Protein AF-B4K054-F1 (afdb_monomer)

Nearest PDB structures (foldseek):
  5bto-assembly1_B  TM=6.302E-01  e=4.674E-08  Scheffersomyces stipitis CBS 6054
  6aix-assembly1_A  TM=5.450E-01  e=2.064E-09  Mus musculus
  5ulj-assembly2_B  TM=6.122E-01  e=3.532E-07  Scheffersomyces stipitis CBS 6054
  5ulj-assembly1_A  TM=6.221E-01  e=4.450E-07  Scheffersomyces stipitis CBS 6054

pLDDT: mean 70.55, std 18.66, range [27.95, 95.38]

InterPro domains:
  IPR056582 EDRF1, N-terminal [PF23788] (22-186)
  IPR056582 EDRF1, N-terminal [PF23788] (223-366)

Foldseek 3Di:
DDPPVPDADADPQFDDDDQPDWDKDKDFDDAPQPAAFAFDDDDFQDFLVDFDPCFPPPDNNCSLLCVQQPFDQFDDCPPPQADALVLLLVLLCLVVALFAKFKWKWWDDPQDIRIGGDQPVLVQPDDDDPQCVLVVVCCVPPVVVPDDPVFPPSPNDPPDPVVVVQSSSVSRVVVVRGDPPPPPDPPPVPPPPPPVPDDPPPDDDDPRPDLPPPTSDSPHDNQASTWIFMDGPNDTHTHGHSFRWHQHPVARTEHEDEAEPVDDQAQSNLSVLLSNCSNVVGQKYKYQYDHNSGTHGIHMYGSSSSCRGPNRHDDPVSSVVSVCVVVVVSSVVVPDPDTWIWIWIDGGSRSDTDIDGCVVSNDPDD

Organism: Drosophila grimshawi (NCBI:txid7222)

Sequence (366 aa):
MEDSNEEIEPCRSIGPHESDAVKSQAIIKLSPVQVPAHFKRLECNTNLNLPPLNWLTTSHSSHGLHQALYQSAGFASFRLGQMFPDCVGELLKLPYSAKSAISMVVHKVGNTLLLDEFDIQKYLLRKSDDDWKWLRTFILEHILAYEDEQQHNFCLKERSREALQTKNLLSKFLYHSLKQTGDADSDAPQLLTSRRTGLPITGPVLPEPKIEENVPDPKSSHAFNRNVVWTFEDIRMLIGTDMPIFGGPNRPCISLRLPDAAQPINVLTGIDYWLDNLMCNVPEVVMCYHLDGIVQKYEIIQTEDLPYLENSQFSPQVVRNVAHNIFGLSQGECNQSGTHFTGCFKGRNDDVLKLYDLTTLLPESE

Radius of gyration: 22.11 Å; Cα contacts (8 Å, |Δi|>4): 555; chains: 1; bounding box: 60×42×62 Å

Secondary structure (DSSP, 8-state):
---TT--PPBPS-B---------EEEEEEE-S--SPEEB-PPPTT-BTTSPPTTTT--SGGGTTHHHHHH------TTSSSPBPHHHHHHHHTGGG-SS--EEEEEEEETTEEEEEE--HHHHHTSPPPGGGHHHHHHIIIIIITTS-TT------S---HHHHHHHHHHHHHHHHTB----S-------------------S--PPPPP--TTSS-TT-----SEEEEEEETTEEEEEEE----EEETTEEEEEEE--BTTS---HHHHHHHHHHHHHHT--EEEEEEEETTEEEEEEEEEGGGGGGBTT----HHHHHHHHHHHHHHHHHHT-SSS--EEEEEE-TT-S--EEEE-GGGS----

Mean predicted aligned error: 12.87 Å

Structure (mmCIF, N/CA/C/O backbone):
data_AF-B4K054-F1
#
_entry.id   AF-B4K054-F1
#
loop_
_atom_site.group_PDB
_atom_site.id
_atom_site.type_symbol
_atom_site.label_atom_id
_atom_site.label_alt_id
_atom_site.label_comp_id
_atom_site.label_asym_id
_atom_site.label_entity_id
_atom_site.label_seq_id
_atom_site.pdbx_PDB_ins_code
_atom_site.Cartn_x
_atom_site.Cartn_y
_atom_site.Cartn_z
_atom_site.occupancy
_atom_site.B_iso_or_equiv
_atom_site.auth_seq_id
_atom_site.auth_comp_id
_atom_site.auth_asym_id
_atom_site.auth_atom_id
_atom_site.pdbx_PDB_model_num
ATOM 1 N N . MET A 1 1 ? 11.818 -6.396 -34.921 1.00 34.72 1 MET A N 1
ATOM 2 C CA . MET A 1 1 ? 12.494 -5.422 -34.045 1.00 34.72 1 MET A CA 1
ATOM 3 C C . MET A 1 1 ? 12.418 -6.018 -32.665 1.00 34.72 1 MET A C 1
ATOM 5 O O . MET A 1 1 ? 11.321 -6.166 -32.149 1.00 34.72 1 MET A O 1
ATOM 9 N N . GLU A 1 2 ? 13.549 -6.548 -32.225 1.00 31.53 2 GLU A N 1
ATOM 10 C CA . GLU A 1 2 ? 13.697 -7.401 -31.048 1.00 31.53 2 GLU A CA 1
ATOM 11 C C . GLU A 1 2 ? 13.278 -6.653 -29.773 1.00 31.53 2 GLU A C 1
ATOM 13 O O . GLU A 1 2 ? 13.577 -5.469 -29.617 1.00 31.53 2 GLU A O 1
ATOM 18 N N . ASP A 1 3 ? 12.520 -7.337 -28.910 1.00 39.56 3 ASP A N 1
ATOM 19 C CA . ASP A 1 3 ? 12.035 -6.851 -27.616 1.00 39.56 3 ASP A CA 1
ATOM 20 C C . ASP A 1 3 ? 13.239 -6.531 -26.711 1.00 39.56 3 ASP A C 1
ATOM 22 O O . ASP A 1 3 ? 13.720 -7.365 -25.953 1.00 39.56 3 ASP A O 1
ATOM 26 N N . SER A 1 4 ? 13.704 -5.283 -26.717 1.00 44.56 4 SER A N 1
ATOM 27 C CA . SER A 1 4 ? 14.685 -4.750 -25.758 1.00 44.56 4 SER A CA 1
ATOM 28 C C . SER A 1 4 ? 14.108 -4.583 -24.335 1.00 44.56 4 SER A C 1
ATOM 30 O O . SER A 1 4 ? 14.515 -3.700 -23.582 1.00 44.56 4 SER A O 1
ATOM 32 N N . ASN A 1 5 ? 13.112 -5.401 -23.981 1.00 47.28 5 ASN A N 1
ATOM 33 C CA . ASN A 1 5 ? 12.537 -5.536 -22.642 1.00 47.28 5 ASN A CA 1
ATOM 34 C C . ASN A 1 5 ? 13.331 -6.529 -21.769 1.00 47.28 5 ASN A C 1
ATOM 36 O O . ASN A 1 5 ? 12.954 -6.767 -20.620 1.00 47.28 5 ASN A O 1
ATOM 40 N N . GLU A 1 6 ? 14.398 -7.127 -22.300 1.00 54.53 6 GLU A N 1
ATOM 41 C CA . GLU A 1 6 ? 15.150 -8.190 -21.641 1.00 54.53 6 GLU A CA 1
ATOM 42 C C . GLU A 1 6 ? 16.229 -7.633 -20.695 1.00 54.53 6 GLU A C 1
ATOM 44 O O . GLU A 1 6 ? 17.033 -6.780 -21.057 1.00 54.53 6 GLU A O 1
ATOM 49 N N . GLU A 1 7 ? 16.168 -8.122 -19.453 1.00 67.75 7 GLU A N 1
ATOM 50 C CA . GLU A 1 7 ? 17.037 -7.850 -18.298 1.00 67.75 7 GLU A CA 1
ATOM 51 C C . GLU A 1 7 ? 16.947 -6.440 -17.684 1.00 67.75 7 GLU A C 1
ATOM 53 O O . GLU A 1 7 ? 17.802 -5.567 -17.827 1.00 67.75 7 GLU A O 1
ATOM 58 N N . ILE A 1 8 ? 15.894 -6.232 -16.882 1.00 81.31 8 ILE A N 1
ATOM 59 C CA . ILE A 1 8 ? 16.001 -5.311 -15.741 1.00 81.31 8 ILE A CA 1
ATOM 60 C C . ILE A 1 8 ? 17.028 -5.910 -14.782 1.00 81.31 8 ILE A C 1
ATOM 62 O O . ILE A 1 8 ? 16.892 -7.074 -14.401 1.00 81.31 8 ILE A O 1
ATOM 66 N N . GLU A 1 9 ? 18.036 -5.127 -14.406 1.00 85.12 9 GLU A N 1
ATOM 67 C CA . GLU A 1 9 ? 19.087 -5.609 -13.517 1.00 85.12 9 GLU A CA 1
ATOM 68 C C . GLU A 1 9 ? 18.516 -5.977 -12.137 1.00 85.12 9 GLU A C 1
ATOM 70 O O . GLU A 1 9 ? 17.712 -5.214 -11.584 1.00 85.12 9 GLU A O 1
ATOM 75 N N . PRO A 1 10 ? 18.921 -7.122 -11.557 1.00 86.44 10 PRO A N 1
ATOM 76 C CA . PRO A 1 10 ? 18.577 -7.446 -10.182 1.00 86.44 10 PRO A CA 1
ATOM 77 C C . PRO A 1 10 ? 19.229 -6.437 -9.236 1.00 86.44 10 PRO A C 1
ATOM 79 O O . PRO A 1 10 ? 20.364 -5.997 -9.452 1.00 86.44 10 PRO A O 1
ATOM 82 N N . CYS A 1 11 ? 18.512 -6.075 -8.177 1.00 86.75 11 CYS A N 1
ATOM 83 C CA . CYS A 1 11 ? 19.049 -5.207 -7.141 1.00 86.75 11 CYS A CA 1
ATOM 84 C C . CYS A 1 11 ? 20.263 -5.866 -6.474 1.00 86.75 11 CYS A C 1
ATOM 86 O O . CYS A 1 11 ? 20.223 -7.031 -6.081 1.00 86.75 11 CYS A O 1
ATOM 88 N N . ARG A 1 12 ? 21.362 -5.115 -6.363 1.00 82.94 12 ARG A N 1
ATOM 89 C CA . ARG A 1 12 ? 22.630 -5.611 -5.799 1.00 82.94 12 ARG A CA 1
ATOM 90 C C . ARG A 1 12 ? 22.824 -5.228 -4.331 1.00 82.94 12 ARG A C 1
ATOM 92 O O . ARG A 1 12 ? 23.741 -5.734 -3.696 1.00 82.94 12 ARG A O 1
ATOM 99 N N . SER A 1 13 ? 21.983 -4.342 -3.797 1.00 81.81 13 SER A N 1
ATOM 100 C CA . SER A 1 13 ? 22.045 -3.825 -2.423 1.00 81.81 13 SER A CA 1
ATOM 101 C C . SER A 1 13 ? 21.171 -4.642 -1.463 1.00 81.81 13 SER A C 1
ATOM 103 O O . SER A 1 13 ? 20.361 -4.090 -0.714 1.00 81.81 13 SER A O 1
ATOM 105 N N . ILE A 1 14 ? 21.308 -5.967 -1.528 1.00 80.88 14 ILE A N 1
ATOM 106 C CA . ILE A 1 14 ? 20.637 -6.920 -0.639 1.00 80.88 14 ILE A CA 1
ATOM 107 C C . ILE A 1 14 ? 21.711 -7.510 0.276 1.00 80.88 14 ILE A C 1
ATOM 109 O O . ILE A 1 14 ? 22.708 -8.060 -0.199 1.00 80.88 14 ILE A O 1
ATOM 113 N N . GLY A 1 15 ? 21.540 -7.361 1.590 1.00 69.75 15 GLY A N 1
ATOM 114 C CA . GLY A 1 15 ? 22.469 -7.944 2.559 1.00 69.75 15 GLY A CA 1
ATOM 115 C C . GLY A 1 15 ? 22.419 -9.481 2.551 1.00 69.75 15 GLY A C 1
ATOM 116 O O . GLY A 1 15 ? 21.393 -10.056 2.175 1.00 69.75 15 GLY A O 1
ATOM 117 N N . PRO A 1 16 ? 23.491 -10.177 2.981 1.00 68.94 16 PRO A N 1
ATOM 118 C CA . PRO A 1 16 ? 23.431 -11.619 3.190 1.00 68.94 16 PRO A CA 1
ATOM 119 C C . PRO A 1 16 ? 22.361 -11.927 4.238 1.00 68.94 16 PRO A C 1
ATOM 121 O O . PRO A 1 16 ? 22.397 -11.382 5.342 1.00 68.94 16 PRO A O 1
ATOM 124 N N . HIS A 1 17 ? 21.416 -12.794 3.891 1.00 67.81 17 HIS A N 1
ATOM 125 C CA . HIS A 1 17 ? 20.314 -13.143 4.770 1.00 67.81 17 HIS A CA 1
ATOM 126 C C . HIS A 1 17 ? 19.924 -14.612 4.614 1.00 67.81 17 HIS A C 1
ATOM 128 O O . HIS A 1 17 ? 20.019 -15.188 3.531 1.00 67.81 17 HIS A O 1
ATOM 134 N N . GLU A 1 18 ? 19.488 -15.220 5.715 1.00 65.75 18 GLU A N 1
ATOM 135 C CA . GLU A 1 18 ? 18.698 -16.445 5.656 1.00 65.75 18 GLU A CA 1
ATOM 136 C C . GLU A 1 18 ? 17.241 -16.028 5.451 1.00 65.75 18 GLU A C 1
ATOM 138 O O . GLU A 1 18 ? 16.728 -15.177 6.182 1.00 65.75 18 GLU A O 1
ATOM 143 N N . SER A 1 19 ? 16.600 -16.577 4.416 1.00 61.91 19 SER A N 1
ATOM 144 C CA . SER A 1 19 ? 15.186 -16.323 4.147 1.00 61.91 19 SER A CA 1
ATOM 145 C C . SER A 1 19 ? 14.361 -16.931 5.278 1.00 61.91 19 SER A C 1
ATOM 147 O O . SER A 1 19 ? 14.180 -18.149 5.370 1.00 61.91 19 SER A O 1
ATOM 149 N N . ASP A 1 20 ? 13.877 -16.067 6.166 1.00 65.62 20 ASP A N 1
ATOM 150 C CA . ASP A 1 20 ? 12.870 -16.424 7.152 1.00 65.62 20 ASP A CA 1
ATOM 151 C C . ASP A 1 20 ? 11.547 -16.583 6.401 1.00 65.62 20 ASP A C 1
ATOM 153 O O . ASP A 1 20 ? 10.811 -15.618 6.189 1.00 65.62 20 ASP A O 1
ATOM 157 N N . ALA A 1 21 ? 11.260 -17.806 5.953 1.00 65.69 21 ALA A N 1
ATOM 158 C CA . ALA A 1 21 ? 10.085 -18.096 5.144 1.00 65.69 21 ALA A CA 1
ATOM 159 C C . ALA A 1 21 ? 8.791 -17.780 5.915 1.00 65.69 21 ALA A C 1
ATOM 161 O O . ALA A 1 21 ? 8.330 -18.569 6.744 1.00 65.69 21 ALA A O 1
ATOM 162 N N . VAL A 1 22 ? 8.188 -16.628 5.620 1.00 78.81 22 VAL A N 1
ATOM 163 C CA . VAL A 1 22 ? 6.846 -16.273 6.087 1.00 78.81 22 VAL A CA 1
ATOM 164 C C . VAL A 1 22 ? 5.820 -16.916 5.168 1.00 78.81 22 VAL A C 1
ATOM 166 O O . VAL A 1 22 ? 5.853 -16.737 3.947 1.00 78.81 22 VAL A O 1
ATOM 169 N N . LYS A 1 23 ? 4.879 -17.666 5.742 1.00 85.94 23 LYS A N 1
ATOM 170 C CA . LYS A 1 23 ? 3.816 -18.299 4.959 1.00 85.94 23 LYS A CA 1
ATOM 171 C C . LYS A 1 23 ? 2.767 -17.255 4.610 1.00 85.94 23 LYS A C 1
ATOM 173 O O . LYS A 1 23 ? 2.014 -16.804 5.465 1.00 85.94 23 LYS A O 1
ATOM 178 N N . SER A 1 24 ? 2.693 -16.902 3.335 1.00 87.81 24 SER A N 1
ATOM 179 C CA . SER A 1 24 ? 1.688 -15.987 2.806 1.00 87.81 24 SER A CA 1
ATOM 180 C C . SER A 1 24 ? 1.021 -16.611 1.588 1.00 87.81 24 SER A C 1
ATOM 182 O O . SER A 1 24 ? 1.696 -17.116 0.692 1.00 87.81 24 SER A O 1
ATOM 184 N N . GLN A 1 25 ? -0.308 -16.587 1.548 1.00 90.62 25 GLN A N 1
ATOM 185 C CA . GLN A 1 25 ? -1.090 -17.035 0.402 1.00 90.62 25 GLN A CA 1
ATOM 186 C C . GLN A 1 25 ? -2.223 -16.050 0.138 1.00 90.62 25 GLN A C 1
ATOM 188 O O . GLN A 1 25 ? -3.073 -15.835 0.997 1.00 90.62 25 GLN A O 1
ATOM 193 N N . ALA A 1 26 ? -2.293 -15.504 -1.073 1.00 87.38 26 ALA A N 1
ATOM 194 C CA . ALA A 1 26 ? -3.375 -14.616 -1.484 1.00 87.38 26 ALA A CA 1
ATOM 195 C C . ALA A 1 26 ? -4.183 -15.234 -2.634 1.00 87.38 26 ALA A C 1
ATOM 197 O O . ALA A 1 26 ? -3.637 -15.619 -3.667 1.00 87.38 26 ALA A O 1
ATOM 198 N N . ILE A 1 27 ? -5.501 -15.355 -2.445 1.00 86.50 27 ILE A N 1
ATOM 199 C CA . ILE A 1 27 ? -6.428 -15.953 -3.416 1.00 86.50 27 ILE A CA 1
ATOM 200 C C . ILE A 1 27 ? -7.442 -14.902 -3.860 1.00 86.50 27 ILE A C 1
ATOM 202 O O . ILE A 1 27 ? -8.288 -14.471 -3.074 1.00 86.50 27 ILE A O 1
ATOM 206 N N . ILE A 1 28 ? -7.405 -14.532 -5.139 1.00 84.38 28 ILE A N 1
ATOM 207 C CA . ILE A 1 28 ? -8.359 -13.588 -5.731 1.00 84.38 28 ILE A CA 1
ATOM 208 C C . ILE A 1 28 ? -9.760 -14.219 -5.742 1.00 84.38 28 ILE A C 1
ATOM 210 O O . ILE A 1 28 ? -9.955 -15.323 -6.253 1.00 84.38 28 ILE A O 1
ATOM 214 N N . LYS A 1 29 ? -10.746 -13.518 -5.175 1.00 82.75 29 LYS A N 1
ATOM 215 C CA . LYS A 1 29 ? -12.165 -13.915 -5.185 1.00 82.75 29 LYS A CA 1
ATOM 216 C C . LYS A 1 29 ? -12.980 -13.146 -6.210 1.00 82.75 29 LYS A C 1
ATOM 218 O O . LYS A 1 29 ? -13.838 -13.730 -6.863 1.00 82.75 29 LYS A O 1
ATOM 223 N N . LEU A 1 30 ? -12.724 -11.847 -6.331 1.00 79.00 30 LEU A N 1
ATOM 224 C CA . LEU A 1 30 ? -13.402 -10.962 -7.274 1.00 79.00 30 LEU A CA 1
ATOM 225 C C . LEU A 1 30 ? -12.364 -10.030 -7.889 1.00 79.00 30 LEU A C 1
ATOM 227 O O . LEU A 1 30 ? -11.552 -9.461 -7.166 1.00 79.00 30 LEU A O 1
ATOM 231 N N . SER A 1 31 ? -12.402 -9.866 -9.207 1.00 78.38 31 SER A N 1
ATOM 232 C CA . SER A 1 31 ? -11.551 -8.921 -9.927 1.00 78.38 31 SER A CA 1
ATOM 233 C C . SER A 1 31 ? -12.308 -8.394 -11.144 1.00 78.38 31 SER A C 1
ATOM 235 O O . SER A 1 31 ? -12.505 -9.156 -12.093 1.00 78.38 31 SER A O 1
ATOM 237 N N . PRO A 1 32 ? -12.764 -7.128 -11.156 1.00 70.38 32 PRO A N 1
ATOM 238 C CA . PRO A 1 32 ? -13.202 -6.472 -12.389 1.00 70.38 32 PRO A CA 1
ATOM 239 C C . PRO A 1 32 ? -12.088 -6.384 -13.445 1.00 70.38 32 PRO A C 1
ATOM 241 O O . PRO A 1 32 ? -12.381 -6.328 -14.638 1.00 70.38 32 PRO A O 1
ATOM 244 N N . VAL A 1 33 ? -10.814 -6.399 -13.034 1.00 70.50 33 VAL A N 1
ATOM 245 C CA . VAL A 1 33 ? -9.663 -6.380 -13.948 1.00 70.50 33 VAL A CA 1
ATOM 246 C C . VAL A 1 33 ? -9.313 -7.816 -14.352 1.00 70.50 33 VAL A C 1
ATOM 248 O O . VAL A 1 33 ? -8.812 -8.587 -13.534 1.00 70.50 33 VAL A O 1
ATOM 251 N N . GLN A 1 34 ? -9.591 -8.194 -15.603 1.00 63.03 34 GLN A N 1
ATOM 252 C CA . GLN A 1 34 ? -9.419 -9.577 -16.076 1.00 63.03 34 GLN A CA 1
ATOM 253 C C . GLN A 1 34 ? -7.972 -9.931 -16.456 1.00 63.03 34 GLN A C 1
ATOM 255 O O . GLN A 1 34 ? -7.572 -11.079 -16.290 1.00 63.03 34 GLN A O 1
ATOM 260 N N . VAL A 1 35 ? -7.180 -8.963 -16.938 1.00 69.19 35 VAL A N 1
ATOM 261 C CA . VAL A 1 35 ? -5.796 -9.188 -17.393 1.00 69.19 35 VAL A CA 1
ATOM 262 C C . VAL A 1 35 ? -4.881 -8.076 -16.862 1.00 69.19 35 VAL A C 1
ATOM 264 O O . VAL A 1 35 ? -5.256 -6.898 -16.967 1.00 69.19 35 VAL A O 1
ATOM 267 N N . PRO A 1 36 ? -3.704 -8.413 -16.286 1.00 74.56 36 PRO A N 1
ATOM 268 C CA . PRO A 1 36 ? -2.692 -7.427 -15.918 1.00 74.56 36 PRO A CA 1
ATOM 269 C C . PRO A 1 36 ? -2.295 -6.550 -17.107 1.00 74.56 36 PRO A C 1
ATOM 271 O O . PRO A 1 36 ? -2.240 -7.012 -18.248 1.00 74.56 36 PRO A O 1
ATOM 274 N N . ALA A 1 37 ? -2.001 -5.280 -16.842 1.00 81.69 37 ALA A N 1
ATOM 275 C CA . ALA A 1 37 ? -1.515 -4.387 -17.884 1.00 81.69 37 ALA A CA 1
ATOM 276 C C . ALA A 1 37 ? -0.138 -4.841 -18.379 1.00 81.69 37 ALA A C 1
ATOM 278 O O . ALA A 1 37 ? 0.719 -5.193 -17.570 1.00 81.69 37 ALA A O 1
ATOM 279 N N . HIS A 1 38 ? 0.109 -4.778 -19.688 1.00 85.69 38 HIS A N 1
ATOM 280 C CA . HIS A 1 38 ? 1.437 -5.073 -20.213 1.00 85.69 38 HIS A CA 1
ATOM 281 C C . HIS A 1 38 ? 2.428 -3.985 -19.795 1.00 85.69 38 HIS A C 1
ATOM 283 O O . HIS A 1 38 ? 2.246 -2.808 -20.123 1.00 85.69 38 HIS A O 1
ATOM 289 N N . PHE A 1 39 ? 3.480 -4.387 -19.086 1.00 88.25 39 PHE A N 1
ATOM 290 C CA . PHE A 1 39 ? 4.540 -3.493 -18.649 1.00 88.25 39 PHE A CA 1
ATOM 291 C C . PHE A 1 39 ? 5.366 -2.994 -19.838 1.00 88.25 39 PHE A C 1
ATOM 293 O O . PHE A 1 39 ? 5.843 -3.775 -20.665 1.00 88.25 39 PHE A O 1
ATOM 300 N N . LYS A 1 40 ? 5.565 -1.677 -19.893 1.00 88.94 40 LYS A N 1
ATOM 301 C CA . LYS A 1 40 ? 6.520 -1.005 -20.768 1.00 88.94 40 LYS A CA 1
ATOM 302 C C . LYS A 1 40 ? 7.565 -0.301 -19.909 1.00 88.94 40 LYS A C 1
ATOM 304 O O . LYS A 1 40 ? 7.241 0.635 -19.182 1.00 88.94 40 LYS A O 1
ATOM 309 N N . ARG A 1 41 ? 8.827 -0.710 -20.041 1.00 89.69 41 ARG A N 1
ATOM 310 C CA . ARG A 1 41 ? 9.957 -0.016 -19.413 1.00 89.69 41 ARG A CA 1
ATOM 311 C C . ARG A 1 41 ? 10.146 1.366 -20.044 1.00 89.69 41 ARG A C 1
ATOM 313 O O . ARG A 1 41 ? 10.101 1.504 -21.267 1.00 89.69 41 ARG A O 1
ATOM 320 N N . LEU A 1 42 ? 10.373 2.380 -19.210 1.00 90.12 42 LEU A N 1
ATOM 321 C CA . LEU A 1 42 ? 10.728 3.725 -19.672 1.00 90.12 42 LEU A CA 1
ATOM 322 C C . LEU A 1 42 ? 12.235 3.845 -19.875 1.00 90.12 42 LEU A C 1
ATOM 324 O O . LEU A 1 42 ? 13.020 3.267 -19.122 1.00 90.12 42 LEU A O 1
ATOM 328 N N . GLU A 1 43 ? 12.633 4.627 -20.872 1.00 89.19 43 GLU A N 1
ATOM 329 C CA . GLU A 1 43 ? 14.039 4.936 -21.112 1.00 89.19 43 GLU A CA 1
ATOM 330 C C . GLU A 1 43 ? 14.590 5.839 -20.003 1.00 89.19 43 GLU A C 1
ATOM 332 O O . GLU A 1 43 ? 13.884 6.696 -19.453 1.00 89.19 43 GLU A O 1
ATOM 337 N N . CYS A 1 44 ? 15.873 5.671 -19.684 1.00 90.31 44 CYS A N 1
ATOM 338 C CA . CYS A 1 44 ? 16.580 6.604 -18.814 1.00 90.31 44 CYS A CA 1
ATOM 339 C C . CYS A 1 44 ? 16.503 8.021 -19.407 1.00 90.31 44 CYS A C 1
ATOM 341 O O . CYS A 1 44 ? 16.531 8.199 -20.622 1.00 90.31 44 CYS A O 1
ATOM 343 N N . ASN A 1 45 ? 16.422 9.032 -18.546 1.00 91.38 45 ASN A N 1
ATOM 344 C CA . ASN A 1 45 ? 16.180 10.440 -18.876 1.00 91.38 45 ASN A CA 1
ATOM 345 C C . ASN A 1 45 ? 14.755 10.789 -19.349 1.00 91.38 45 ASN A C 1
ATOM 347 O O . ASN A 1 45 ? 14.502 11.936 -19.721 1.00 91.38 45 ASN A O 1
ATOM 351 N N . THR A 1 46 ? 13.795 9.858 -19.283 1.00 92.50 46 THR A N 1
ATOM 352 C CA . THR A 1 46 ? 12.377 10.190 -19.508 1.00 92.50 46 THR A CA 1
ATOM 353 C C . THR A 1 46 ? 11.888 11.180 -18.447 1.00 92.50 46 THR A C 1
ATOM 355 O O . THR A 1 46 ? 12.053 10.946 -17.250 1.00 92.50 46 THR A O 1
ATOM 358 N N . ASN A 1 47 ? 11.252 12.274 -18.878 1.00 93.81 47 ASN A N 1
ATOM 359 C CA . ASN A 1 47 ? 10.711 13.300 -17.987 1.00 93.81 47 ASN A CA 1
ATOM 360 C C . ASN A 1 47 ? 9.249 13.003 -17.606 1.00 93.81 47 ASN A C 1
ATOM 362 O O . ASN A 1 47 ? 8.324 13.280 -18.372 1.00 93.81 47 ASN A O 1
ATOM 366 N N . LEU A 1 48 ? 9.041 12.494 -16.393 1.00 92.31 48 LEU A N 1
ATOM 367 C CA . LEU A 1 48 ? 7.732 12.147 -15.833 1.00 92.31 48 LEU A CA 1
ATOM 368 C C . LEU A 1 48 ? 6.912 13.367 -15.402 1.00 92.31 48 LEU A C 1
ATOM 370 O O . LEU A 1 48 ? 5.728 13.228 -15.104 1.00 92.31 48 LEU A O 1
ATOM 374 N N . ASN A 1 49 ? 7.491 14.571 -15.384 1.00 92.06 49 ASN A N 1
ATOM 375 C CA . ASN A 1 49 ? 6.720 15.787 -15.121 1.00 92.06 49 ASN A CA 1
ATOM 376 C C . ASN A 1 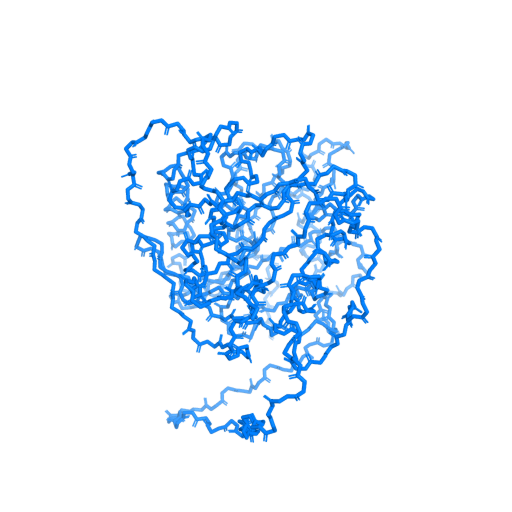49 ? 5.730 16.076 -16.258 1.00 92.06 49 ASN A C 1
ATOM 378 O O . ASN A 1 49 ? 4.672 16.670 -16.017 1.00 92.06 49 ASN A O 1
ATOM 382 N N . LEU A 1 50 ? 6.041 15.605 -17.469 1.00 90.25 50 LEU A N 1
ATOM 383 C CA . LEU A 1 50 ? 5.174 15.695 -18.634 1.00 90.25 50 LEU A CA 1
ATOM 384 C C . LEU A 1 50 ? 4.187 14.515 -18.643 1.00 90.25 50 LEU A C 1
ATOM 386 O O . LEU A 1 50 ? 4.611 13.354 -18.609 1.00 90.25 50 LEU A O 1
ATOM 390 N N . PRO A 1 51 ? 2.869 14.779 -18.667 1.00 87.38 51 PRO A N 1
ATOM 391 C CA . PRO A 1 51 ? 1.883 13.711 -18.698 1.00 87.38 51 PRO A CA 1
ATOM 392 C C . PRO A 1 51 ? 1.890 12.991 -20.055 1.00 87.38 51 PRO A C 1
ATOM 394 O O . PRO A 1 51 ? 2.065 13.642 -21.089 1.00 87.38 51 PRO A O 1
ATOM 397 N N . PRO A 1 52 ? 1.668 11.667 -20.084 1.00 85.25 52 PRO A N 1
ATOM 398 C CA . PRO A 1 52 ? 1.445 10.962 -21.338 1.00 85.25 52 PRO A CA 1
ATOM 399 C C . PRO A 1 52 ? 0.069 11.305 -21.935 1.00 85.25 52 PRO A C 1
ATOM 401 O O . PRO A 1 52 ? -0.832 11.767 -21.236 1.00 85.25 52 PRO A O 1
ATOM 404 N N . LEU A 1 53 ? -0.124 11.040 -23.231 1.00 82.19 53 LEU A N 1
ATOM 405 C CA . LEU A 1 53 ? -1.380 11.345 -23.942 1.00 82.19 53 LEU A CA 1
ATOM 406 C C . LEU A 1 53 ? -2.606 10.618 -23.364 1.00 82.19 53 LEU A C 1
ATOM 408 O O . LEU A 1 53 ? -3.718 11.126 -23.439 1.00 82.19 53 LEU A O 1
ATOM 412 N N . ASN A 1 54 ? -2.404 9.437 -22.778 1.00 78.75 54 ASN A N 1
ATOM 413 C CA . ASN A 1 54 ? -3.440 8.629 -22.135 1.00 78.75 54 ASN A CA 1
ATOM 414 C C . ASN A 1 54 ? -3.630 8.959 -20.642 1.00 78.75 54 ASN A C 1
ATOM 416 O O . ASN A 1 54 ? -4.364 8.244 -19.958 1.00 78.75 54 ASN A O 1
ATOM 420 N N . TRP A 1 55 ? -2.970 9.988 -20.104 1.00 82.44 55 TRP A N 1
ATOM 421 C CA . TRP A 1 55 ? -3.073 10.318 -18.684 1.00 82.44 55 TRP A CA 1
ATOM 422 C C . TRP A 1 55 ? -4.518 10.643 -18.291 1.00 82.44 55 TRP A C 1
ATOM 424 O O . TRP A 1 55 ? -5.186 11.424 -18.963 1.00 82.44 55 TRP A O 1
ATOM 434 N N . LEU A 1 56 ? -4.987 10.051 -17.188 1.00 75.62 56 LEU A N 1
ATOM 435 C CA . LEU A 1 56 ? -6.356 10.200 -16.665 1.00 75.62 56 LEU A CA 1
ATOM 436 C C . LEU A 1 56 ? -7.468 9.632 -17.564 1.00 75.62 56 LEU A C 1
ATOM 438 O O . LEU A 1 56 ? -8.645 9.905 -17.329 1.00 75.62 56 LEU A O 1
ATOM 442 N N . THR A 1 57 ? -7.132 8.831 -18.576 1.00 73.19 57 THR A N 1
ATOM 443 C CA . THR A 1 57 ? -8.152 8.154 -19.387 1.00 73.19 57 THR A CA 1
ATOM 444 C C . THR A 1 57 ? -8.853 7.054 -18.582 1.00 73.19 57 THR A C 1
ATOM 446 O O . THR A 1 57 ? -8.219 6.242 -17.913 1.00 73.19 57 THR A O 1
ATOM 449 N N . THR A 1 58 ? -10.186 7.018 -18.645 1.00 66.62 58 THR A N 1
ATOM 450 C CA . THR A 1 58 ? -11.044 6.043 -17.941 1.00 66.62 58 THR A CA 1
ATOM 451 C C . THR A 1 58 ? -11.454 4.858 -18.824 1.00 66.62 58 THR A C 1
ATOM 453 O O . THR A 1 58 ? -12.419 4.157 -18.526 1.00 66.62 58 THR A O 1
ATOM 456 N N . SER A 1 59 ? -10.744 4.625 -19.932 1.00 63.34 59 SER A N 1
ATOM 457 C CA . SER A 1 59 ? -11.031 3.538 -20.873 1.00 63.34 59 SER A CA 1
ATOM 458 C C . SER A 1 59 ? -10.857 2.156 -20.228 1.00 63.34 59 SER A C 1
ATOM 460 O O . SER A 1 59 ? -10.188 2.001 -19.206 1.00 63.34 59 SER A O 1
ATOM 462 N N . HIS A 1 60 ? -11.410 1.113 -20.857 1.00 51.50 60 HIS A N 1
ATOM 463 C CA . HIS A 1 60 ? -11.228 -0.284 -20.427 1.00 51.50 60 HIS A CA 1
ATOM 464 C C . HIS A 1 60 ? -9.750 -0.720 -20.382 1.00 51.50 60 HIS A C 1
ATOM 466 O O . HIS A 1 60 ? -9.389 -1.611 -19.620 1.00 51.50 60 HIS A O 1
ATOM 472 N N . SER A 1 61 ? -8.884 -0.036 -21.136 1.00 54.34 61 SER A N 1
ATOM 473 C CA . SER A 1 61 ? -7.424 -0.182 -21.110 1.00 54.34 61 SER A CA 1
ATOM 474 C C . SER A 1 61 ? -6.739 0.491 -19.915 1.00 54.34 61 SER A C 1
ATOM 476 O O . SER A 1 61 ? -5.519 0.443 -19.806 1.00 54.34 61 SER A O 1
ATOM 478 N N . SER A 1 62 ? -7.481 1.124 -19.002 1.00 58.59 62 SER A N 1
ATOM 479 C CA . SER A 1 62 ? -6.895 1.716 -17.793 1.00 58.59 62 SER A CA 1
ATOM 480 C C . SER A 1 62 ? -6.485 0.667 -16.754 1.00 58.59 62 SER A C 1
ATOM 482 O O . SER A 1 62 ? -5.825 1.032 -15.789 1.00 58.59 62 SER A O 1
ATOM 484 N N . HIS A 1 63 ? -6.850 -0.616 -16.923 1.00 72.62 63 HIS A N 1
ATOM 485 C CA . HIS A 1 63 ? -6.449 -1.749 -16.065 1.00 72.62 63 HIS A CA 1
ATOM 486 C C . HIS A 1 63 ? -6.564 -1.486 -14.544 1.00 72.62 63 HIS A C 1
ATOM 488 O O . HIS A 1 63 ? -5.774 -1.999 -13.753 1.00 72.62 63 HIS A O 1
ATOM 494 N N . GLY A 1 64 ? -7.539 -0.672 -14.122 1.00 72.88 64 GLY A N 1
ATOM 495 C CA . GLY A 1 64 ? -7.739 -0.304 -12.715 1.00 72.88 64 GLY A CA 1
ATOM 496 C C . GLY A 1 64 ? -6.856 0.843 -12.196 1.00 72.88 64 GLY A C 1
ATOM 497 O O . GLY A 1 64 ? -6.987 1.225 -11.034 1.00 72.88 64 GLY A O 1
ATOM 498 N N . LEU A 1 65 ? -6.001 1.459 -13.023 1.00 75.81 65 LEU A N 1
ATOM 499 C CA . LEU A 1 65 ? -5.135 2.577 -12.613 1.00 75.81 65 LEU A CA 1
ATOM 500 C C . LEU A 1 65 ? -5.924 3.782 -12.096 1.00 75.81 65 LEU A C 1
ATOM 502 O O . LEU A 1 65 ? -5.514 4.425 -11.133 1.00 75.81 65 LEU A O 1
ATOM 506 N N . HIS A 1 66 ? -7.060 4.102 -12.721 1.00 73.50 66 HIS A N 1
ATOM 507 C CA . HIS A 1 66 ? -7.891 5.217 -12.273 1.00 73.50 66 HIS A CA 1
ATOM 508 C C . HIS A 1 66 ? -8.420 4.990 -10.846 1.00 73.50 66 HIS A C 1
ATOM 510 O O . HIS A 1 66 ? -8.401 5.912 -10.033 1.00 73.50 66 HIS A O 1
ATOM 516 N N . GLN A 1 67 ? -8.842 3.760 -10.535 1.00 71.44 67 GLN A N 1
ATOM 517 C CA . GLN A 1 67 ? -9.286 3.360 -9.201 1.00 71.44 67 GLN A CA 1
ATOM 518 C C . GLN A 1 67 ? -8.151 3.528 -8.180 1.00 71.44 67 GLN A C 1
ATOM 520 O O . GLN A 1 67 ? -8.301 4.287 -7.228 1.00 71.44 67 GLN A O 1
ATOM 525 N N . ALA A 1 68 ? -6.986 2.941 -8.473 1.00 68.94 68 ALA A N 1
ATOM 526 C CA . ALA A 1 68 ? -5.786 2.973 -7.633 1.00 68.94 68 ALA A CA 1
ATOM 527 C C . ALA A 1 68 ? -5.307 4.379 -7.265 1.00 68.94 68 ALA A C 1
ATOM 529 O O . ALA A 1 68 ? -4.773 4.613 -6.184 1.00 68.94 68 ALA A O 1
ATOM 530 N N . LEU A 1 69 ? -5.449 5.321 -8.195 1.00 67.12 69 LEU A N 1
ATOM 531 C CA . LEU A 1 69 ? -4.875 6.652 -8.054 1.00 67.12 69 LEU A CA 1
ATOM 532 C C . LEU A 1 69 ? -5.884 7.678 -7.534 1.00 67.12 69 LEU A C 1
ATOM 534 O O . LEU A 1 69 ? -5.481 8.630 -6.863 1.00 67.12 69 LEU A O 1
ATOM 538 N N . TYR A 1 70 ? -7.176 7.529 -7.828 1.00 62.50 70 TYR A N 1
ATOM 539 C CA . TYR A 1 70 ? -8.142 8.619 -7.643 1.00 62.50 70 TYR A CA 1
ATOM 540 C C . TYR A 1 70 ? -9.386 8.256 -6.842 1.00 62.50 70 TYR A C 1
ATOM 542 O O . TYR A 1 70 ? -10.052 9.181 -6.371 1.00 62.50 70 TYR A O 1
ATOM 550 N N . GLN A 1 71 ? -9.693 6.976 -6.627 1.00 61.91 71 GLN A N 1
ATOM 551 C CA . GLN A 1 71 ? -10.757 6.628 -5.693 1.00 61.91 71 GLN A CA 1
ATOM 552 C C . GLN A 1 71 ? -10.183 6.522 -4.280 1.00 61.91 71 GLN A C 1
ATOM 554 O O . GLN A 1 71 ? -9.306 5.718 -3.992 1.00 61.91 71 GLN A O 1
ATOM 559 N N . SER A 1 72 ? -10.669 7.391 -3.392 1.00 48.66 72 SER A N 1
ATOM 560 C CA . SER A 1 72 ? -10.536 7.170 -1.957 1.00 48.66 72 SER A CA 1
ATOM 561 C C . SER A 1 72 ? -11.570 6.124 -1.590 1.00 48.66 72 SER A C 1
ATOM 563 O O . SER A 1 72 ? -12.766 6.365 -1.769 1.00 48.66 72 SER A O 1
ATOM 565 N N . ALA A 1 73 ? -11.119 4.998 -1.053 1.00 46.38 73 ALA A N 1
ATOM 566 C CA . ALA A 1 73 ? -12.005 4.064 -0.391 1.00 46.38 73 ALA A CA 1
ATOM 567 C C . ALA A 1 73 ? -12.715 4.835 0.742 1.00 46.38 73 ALA A C 1
ATOM 569 O O . ALA A 1 73 ? -12.080 5.388 1.642 1.00 46.38 73 ALA A O 1
ATOM 570 N N . GLY A 1 74 ? -14.020 5.045 0.587 1.00 40.78 74 GLY A N 1
ATOM 571 C CA . GLY A 1 74 ? -14.876 5.602 1.626 1.00 40.78 74 GLY A CA 1
ATOM 572 C C . GLY A 1 74 ? -15.358 4.496 2.561 1.00 40.78 74 GLY A C 1
ATOM 573 O O . GLY A 1 74 ? -15.242 3.312 2.256 1.00 40.78 74 GLY A O 1
ATOM 574 N N . PHE A 1 75 ? -15.936 4.901 3.686 1.00 36.53 75 PHE A N 1
ATOM 575 C CA . PHE A 1 75 ? -16.487 4.032 4.730 1.00 36.53 75 PHE A CA 1
ATOM 576 C C . PHE A 1 75 ? -17.576 3.088 4.186 1.00 36.53 75 PHE A C 1
ATOM 578 O O . PHE A 1 75 ? -18.577 3.594 3.680 1.00 36.53 75 PHE A O 1
ATOM 585 N N . ALA A 1 76 ? -17.440 1.761 4.331 1.00 39.41 76 ALA A N 1
ATOM 586 C CA . ALA A 1 76 ? -18.583 0.838 4.244 1.00 39.41 76 ALA A CA 1
ATOM 587 C C . ALA A 1 76 ? -18.303 -0.552 4.850 1.00 39.41 76 ALA A C 1
ATOM 589 O O . ALA A 1 76 ? -17.951 -1.487 4.133 1.00 39.41 76 ALA A O 1
ATOM 590 N N . SER A 1 77 ? -18.629 -0.724 6.134 1.00 38.69 77 SER A N 1
ATOM 591 C CA . SER A 1 77 ? -18.667 -2.035 6.808 1.00 38.69 77 SER A CA 1
ATOM 592 C C . SER A 1 77 ? -19.815 -2.946 6.323 1.00 38.69 77 SER A C 1
ATOM 594 O O . SER A 1 77 ? -19.825 -4.152 6.564 1.00 38.69 77 SER A O 1
ATOM 596 N N . PHE A 1 78 ? -20.795 -2.395 5.594 1.00 39.50 78 PHE A N 1
ATOM 597 C CA . PHE A 1 78 ? -22.033 -3.099 5.233 1.00 39.50 78 PHE A CA 1
ATOM 598 C C . PHE A 1 78 ? -22.026 -3.772 3.849 1.00 39.50 78 PHE A C 1
ATOM 600 O O . PHE A 1 78 ? -22.996 -4.445 3.489 1.00 39.50 78 PHE A O 1
ATOM 607 N N . ARG A 1 79 ? -20.957 -3.646 3.050 1.00 35.59 79 ARG A N 1
ATOM 608 C CA . ARG A 1 79 ? -20.871 -4.253 1.703 1.00 35.59 79 ARG A CA 1
ATOM 609 C C . ARG A 1 79 ? -19.777 -5.322 1.641 1.00 35.59 79 ARG A C 1
ATOM 611 O O . ARG A 1 79 ? -18.755 -5.117 1.008 1.00 35.59 79 ARG A O 1
ATOM 618 N N . LEU A 1 80 ? -20.074 -6.489 2.230 1.00 35.53 80 LEU A N 1
ATOM 619 C CA . LEU A 1 80 ? -19.167 -7.634 2.449 1.00 35.53 80 LEU A CA 1
ATOM 620 C C . LEU A 1 80 ? -17.969 -7.259 3.331 1.00 35.53 80 LEU A C 1
ATOM 622 O O . LEU A 1 80 ? -17.385 -6.208 3.151 1.00 35.53 80 LEU A O 1
ATOM 626 N N . GLY A 1 81 ? -17.589 -8.126 4.272 1.00 34.41 81 GLY A N 1
ATOM 627 C CA . GLY A 1 81 ? -16.534 -7.859 5.257 1.00 34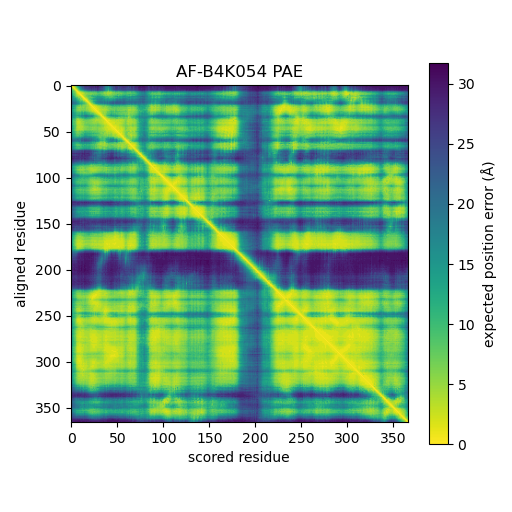.41 81 GLY A CA 1
ATOM 628 C C . GLY A 1 81 ? -15.118 -7.733 4.689 1.00 34.41 81 GLY A C 1
ATOM 629 O O . GLY A 1 81 ? -14.272 -8.586 4.945 1.00 34.41 81 GLY A O 1
ATOM 630 N N . GLN A 1 82 ? -14.893 -6.706 3.878 1.00 36.88 82 GLN A N 1
ATOM 631 C CA . GLN A 1 82 ? -13.659 -6.382 3.185 1.00 36.88 82 GLN A CA 1
ATOM 632 C C . GLN A 1 82 ? -12.879 -5.393 4.043 1.00 36.88 82 GLN A C 1
ATOM 634 O O . GLN A 1 82 ? -13.372 -4.321 4.370 1.00 36.88 82 GLN A O 1
ATOM 639 N N . MET A 1 83 ? -11.662 -5.771 4.409 1.00 44.19 83 MET A N 1
ATOM 640 C CA . MET A 1 83 ? -10.694 -4.883 5.036 1.00 44.19 83 MET A CA 1
ATOM 641 C C . MET A 1 83 ? -9.971 -4.071 3.964 1.00 44.19 83 MET A C 1
ATOM 643 O O . MET A 1 83 ? -9.668 -4.585 2.883 1.00 44.19 83 MET A O 1
ATOM 647 N N . PHE A 1 84 ? -9.657 -2.815 4.272 1.00 50.19 84 PHE A N 1
ATOM 648 C CA . PHE A 1 84 ? -8.788 -2.002 3.425 1.00 50.19 84 PHE A CA 1
ATOM 649 C C . PHE A 1 84 ? -7.318 -2.406 3.660 1.00 50.19 84 PHE A C 1
ATOM 651 O O . PHE A 1 84 ? -6.940 -2.641 4.814 1.00 50.19 84 PHE A O 1
ATOM 658 N N . PRO A 1 85 ? -6.467 -2.476 2.617 1.00 49.88 85 PRO A N 1
ATOM 659 C CA . PRO A 1 85 ? -5.068 -2.881 2.749 1.00 49.88 85 PRO A CA 1
ATOM 660 C C . PRO A 1 85 ? -4.314 -1.865 3.606 1.00 49.88 85 PRO A C 1
ATOM 662 O O . PRO A 1 85 ? -3.536 -2.253 4.470 1.00 49.88 85 PRO A O 1
ATOM 665 N N . ASP A 1 86 ? -4.644 -0.581 3.439 1.00 58.66 86 ASP A N 1
ATOM 666 C CA . ASP A 1 86 ? -4.088 0.538 4.196 1.00 58.66 86 ASP A CA 1
ATOM 667 C C . ASP A 1 86 ? -4.302 0.351 5.709 1.00 58.66 86 ASP A C 1
ATOM 669 O O . ASP A 1 86 ? -3.375 0.527 6.491 1.00 58.66 86 ASP A O 1
ATOM 673 N N . CYS A 1 87 ? -5.487 -0.098 6.145 1.00 66.31 87 CYS A N 1
ATOM 674 C CA . CYS A 1 87 ? -5.779 -0.302 7.568 1.00 66.31 87 CYS A CA 1
ATOM 675 C C . CYS A 1 87 ? -4.926 -1.411 8.189 1.00 66.31 87 CYS A C 1
ATOM 677 O O . CYS A 1 87 ? -4.341 -1.241 9.260 1.00 66.31 87 CYS A O 1
ATOM 679 N N . VAL A 1 88 ? -4.867 -2.564 7.521 1.00 71.88 88 VAL A N 1
ATOM 680 C CA . VAL A 1 88 ? -4.083 -3.708 8.001 1.00 71.88 88 VAL A CA 1
ATOM 681 C C . VAL A 1 88 ? -2.590 -3.381 7.927 1.00 71.88 88 VAL A C 1
ATOM 683 O O . VAL A 1 88 ? -1.856 -3.684 8.863 1.00 71.88 88 VAL A O 1
ATOM 686 N N . GLY A 1 89 ? -2.145 -2.706 6.866 1.00 73.12 89 GLY A N 1
ATOM 687 C CA . GLY A 1 89 ? -0.772 -2.234 6.708 1.00 73.12 89 GLY A CA 1
ATOM 688 C C . GLY A 1 89 ? -0.331 -1.306 7.839 1.00 73.12 89 GLY A C 1
ATOM 689 O O . GLY A 1 89 ? 0.715 -1.542 8.445 1.00 73.12 89 GLY A O 1
ATOM 690 N N . GLU A 1 90 ? -1.132 -0.295 8.187 1.00 76.00 90 GLU A N 1
ATOM 691 C CA . GLU A 1 90 ? -0.829 0.614 9.305 1.00 76.00 90 GLU A CA 1
ATOM 692 C C . GLU A 1 90 ? -0.723 -0.126 10.648 1.00 76.00 90 GLU A C 1
ATOM 694 O O . GLU A 1 90 ? 0.226 0.107 11.402 1.00 76.00 90 GLU A O 1
ATOM 699 N N . LEU A 1 91 ? -1.625 -1.077 10.929 1.00 78.12 91 LEU A N 1
ATOM 700 C CA . LEU A 1 91 ? -1.558 -1.901 12.144 1.00 78.12 91 LEU A CA 1
ATOM 701 C C . LEU A 1 91 ? -0.274 -2.736 12.209 1.00 78.12 91 LEU A C 1
ATOM 703 O O . LEU A 1 91 ? 0.373 -2.816 13.252 1.00 78.12 91 LEU A O 1
ATOM 707 N N . LEU A 1 92 ? 0.120 -3.345 11.094 1.00 82.69 92 LEU A N 1
ATOM 708 C CA . LEU A 1 92 ? 1.311 -4.191 11.021 1.00 82.69 92 LEU A CA 1
ATOM 709 C C . LEU A 1 92 ? 2.623 -3.390 11.114 1.00 82.69 92 LEU A C 1
ATOM 711 O O . LEU A 1 92 ? 3.638 -3.918 11.575 1.00 82.69 92 LEU A O 1
ATOM 715 N N . LYS A 1 93 ? 2.597 -2.102 10.752 1.00 83.38 93 LYS A N 1
ATOM 716 C CA . LYS A 1 93 ? 3.727 -1.163 10.870 1.00 83.38 93 LYS A CA 1
ATOM 717 C C . LYS A 1 93 ? 3.893 -0.556 12.265 1.00 83.38 93 LYS A C 1
ATOM 719 O O . LYS A 1 93 ? 4.875 0.151 12.497 1.00 83.38 93 LYS A O 1
ATOM 724 N N . LEU A 1 94 ? 2.990 -0.836 13.206 1.00 81.06 94 LEU A N 1
ATOM 725 C CA . LEU A 1 94 ? 2.979 -0.230 14.543 1.00 81.06 94 LEU A CA 1
ATOM 726 C C . LEU A 1 94 ? 4.327 -0.218 15.292 1.00 81.06 94 LEU A C 1
ATOM 728 O O . LEU A 1 94 ? 4.649 0.832 15.853 1.00 81.06 94 LEU A O 1
ATOM 732 N N . PRO A 1 95 ? 5.140 -1.297 15.304 1.00 81.31 95 PRO A N 1
ATOM 733 C CA . PRO A 1 95 ? 6.435 -1.281 15.999 1.00 81.31 95 PRO A CA 1
ATOM 734 C C . PRO A 1 95 ? 7.465 -0.351 15.364 1.00 81.31 95 PRO A C 1
ATOM 736 O O . PRO A 1 95 ? 8.425 0.049 16.014 1.00 81.31 95 PRO A O 1
ATOM 739 N N . TYR A 1 96 ? 7.285 -0.040 14.083 1.00 81.38 96 TYR A N 1
ATOM 740 C CA . TYR A 1 96 ? 8.204 0.770 13.294 1.00 81.38 96 TYR A CA 1
ATOM 741 C C . TYR A 1 96 ? 7.744 2.229 13.198 1.00 81.38 96 TYR A C 1
ATOM 743 O O . TYR A 1 96 ? 8.509 3.092 12.771 1.00 81.38 96 TYR A O 1
ATOM 751 N N . SER A 1 97 ? 6.509 2.521 13.621 1.00 75.38 97 SER A N 1
ATOM 752 C CA . SER A 1 97 ? 5.893 3.839 13.522 1.00 75.38 97 SER A CA 1
ATOM 753 C C . SER A 1 97 ? 5.469 4.371 14.893 1.00 75.38 97 SER A C 1
ATOM 755 O O . SER A 1 97 ? 4.317 4.262 15.320 1.00 75.38 97 SER A O 1
ATOM 757 N N . ALA A 1 98 ? 6.426 4.983 15.596 1.00 65.56 98 ALA A N 1
ATOM 758 C CA . ALA A 1 98 ? 6.172 5.667 16.868 1.00 65.56 98 ALA A CA 1
ATOM 759 C C . ALA A 1 98 ? 5.335 6.948 16.685 1.00 65.56 98 ALA A C 1
ATOM 761 O O . ALA A 1 98 ? 4.589 7.347 17.570 1.00 65.56 98 ALA A O 1
ATOM 762 N N . LYS A 1 99 ? 5.437 7.593 15.516 1.00 64.88 99 LYS A N 1
ATOM 763 C CA . LYS A 1 99 ? 4.801 8.889 15.233 1.00 64.88 99 LYS A CA 1
ATOM 764 C C . LYS A 1 99 ? 3.440 8.781 14.538 1.00 64.88 99 LYS A C 1
ATOM 766 O O . LYS A 1 99 ? 2.758 9.799 14.440 1.00 64.88 99 LYS A O 1
ATOM 771 N N . SER A 1 100 ? 3.061 7.601 14.036 1.00 65.94 100 SER A N 1
ATOM 772 C CA . SER A 1 100 ? 1.762 7.408 13.379 1.00 65.94 100 SER A CA 1
ATOM 773 C C . SER A 1 100 ? 0.659 7.245 14.417 1.00 65.94 100 SER A C 1
ATOM 775 O O . SER A 1 100 ? 0.817 6.514 15.396 1.00 65.94 100 SER A O 1
ATOM 777 N N . ALA A 1 101 ? -0.449 7.943 14.184 1.00 71.50 101 ALA A N 1
ATOM 778 C CA . ALA A 1 101 ? -1.687 7.722 14.907 1.00 71.50 101 ALA A CA 1
ATOM 779 C C . ALA A 1 101 ? -2.507 6.676 14.155 1.00 71.50 101 ALA A C 1
ATOM 781 O O . ALA A 1 101 ? -2.573 6.710 12.928 1.00 71.50 101 ALA A O 1
ATOM 782 N N . ILE A 1 102 ? -3.164 5.785 14.889 1.00 74.31 102 ILE A N 1
ATOM 783 C CA . ILE A 1 102 ? -4.097 4.819 14.310 1.00 74.31 102 ILE A CA 1
ATOM 784 C C . ILE A 1 102 ? -5.456 5.055 14.935 1.00 74.31 102 ILE A C 1
ATOM 786 O O . ILE A 1 102 ? -5.578 5.160 16.155 1.00 74.31 102 ILE A O 1
ATOM 790 N N . SER A 1 103 ? -6.477 5.132 14.091 1.00 75.06 103 SER A N 1
ATOM 791 C CA . SER A 1 103 ? -7.860 5.151 14.529 1.00 75.06 103 SER A CA 1
ATOM 792 C C . SER A 1 103 ? -8.676 4.225 13.647 1.00 75.06 103 SER A C 1
ATOM 794 O O . SER A 1 103 ? -8.776 4.411 12.432 1.00 75.06 103 SER A O 1
ATOM 796 N N . MET A 1 104 ? -9.204 3.179 14.269 1.00 76.56 104 MET A N 1
ATOM 797 C CA . MET A 1 104 ? -9.945 2.130 13.591 1.00 76.56 104 MET A CA 1
ATOM 798 C C . MET A 1 104 ? -11.151 1.714 14.413 1.00 76.56 104 MET A C 1
ATOM 800 O O . MET A 1 104 ? -11.131 1.752 15.642 1.00 76.56 104 MET A O 1
ATOM 804 N N . VAL A 1 105 ? -12.193 1.278 13.723 1.00 75.62 105 VAL A N 1
ATOM 805 C CA . VAL A 1 105 ? -13.365 0.667 14.336 1.00 75.62 105 VAL A CA 1
ATOM 806 C C . VAL A 1 105 ? -13.351 -0.819 14.019 1.00 75.62 105 VAL A C 1
ATOM 808 O O . VAL A 1 105 ? -13.135 -1.228 12.878 1.00 75.62 105 VAL A O 1
ATOM 811 N N . VAL A 1 106 ? -13.580 -1.622 15.051 1.00 76.19 106 VAL A N 1
ATOM 812 C CA . VAL A 1 106 ? -13.683 -3.073 14.976 1.00 76.19 106 VAL A CA 1
ATOM 813 C C . VAL A 1 106 ? -15.127 -3.465 15.253 1.00 76.19 106 VAL A C 1
ATOM 815 O O . VAL A 1 106 ? -15.652 -3.192 16.332 1.00 76.19 106 VAL A O 1
ATOM 818 N N . HIS A 1 107 ? -15.766 -4.132 14.295 1.00 74.25 107 HIS A N 1
ATOM 819 C CA . HIS A 1 107 ? -17.091 -4.715 14.483 1.00 74.25 107 HIS A CA 1
ATOM 820 C C . HIS A 1 107 ? -17.004 -6.235 14.483 1.00 74.25 107 HIS A C 1
ATOM 822 O O . HIS A 1 107 ? -16.506 -6.832 13.526 1.00 74.25 107 HIS A O 1
ATOM 828 N N . LYS A 1 108 ? -17.557 -6.888 15.507 1.00 72.75 108 LYS A N 1
ATOM 829 C CA . LYS A 1 108 ? -17.718 -8.347 15.486 1.00 72.75 108 LYS A CA 1
ATOM 830 C C . LYS A 1 108 ? -19.096 -8.743 14.964 1.00 72.75 108 LYS A C 1
ATOM 832 O O . LYS A 1 108 ? -20.118 -8.381 15.543 1.00 72.75 108 LYS A O 1
ATOM 837 N N . VAL A 1 109 ? -19.112 -9.560 13.911 1.00 71.31 109 VAL A N 1
ATOM 838 C CA . VAL A 1 109 ? -20.322 -10.182 13.360 1.00 71.31 109 VAL A CA 1
ATOM 839 C C . VAL A 1 109 ? -20.113 -11.694 13.301 1.00 71.31 109 VAL A C 1
ATOM 841 O O . VAL A 1 109 ? -19.367 -12.213 12.469 1.00 71.31 109 VAL A O 1
ATOM 844 N N . GLY A 1 110 ? -20.757 -12.426 14.213 1.00 72.69 110 GLY A N 1
ATOM 845 C CA . GLY A 1 110 ? -20.549 -13.869 14.353 1.00 72.69 110 GLY A CA 1
ATOM 846 C C . GLY A 1 110 ? -19.090 -14.197 14.692 1.00 72.69 110 GLY A C 1
ATOM 847 O O . GLY A 1 110 ? -18.581 -13.756 15.719 1.00 72.69 110 GLY A O 1
ATOM 848 N N . ASN A 1 111 ? -18.419 -14.961 13.823 1.00 73.12 111 ASN A N 1
ATOM 849 C CA . ASN A 1 111 ? -16.999 -15.318 13.965 1.00 73.12 111 ASN A CA 1
ATOM 850 C C . ASN A 1 111 ? -16.070 -14.480 13.066 1.00 73.12 111 ASN A C 1
ATOM 852 O O . ASN A 1 111 ? -14.951 -14.891 12.765 1.00 73.12 111 ASN A O 1
ATOM 856 N N . THR A 1 112 ? -16.550 -13.342 12.568 1.00 73.94 112 THR A N 1
ATOM 857 C CA . THR A 1 112 ? -15.797 -12.463 11.671 1.00 73.94 112 THR A CA 1
ATOM 858 C C . THR A 1 112 ? -15.647 -11.090 12.307 1.00 73.94 112 THR A C 1
ATOM 860 O O . THR A 1 112 ? -16.606 -10.533 12.838 1.00 73.94 112 THR A O 1
ATOM 863 N N . LEU A 1 113 ? -14.426 -10.563 12.253 1.00 76.19 113 LEU A N 1
ATOM 864 C CA . LEU A 1 113 ? -14.108 -9.196 12.641 1.00 76.19 113 LEU A CA 1
ATOM 865 C C . LEU A 1 113 ? -14.048 -8.338 11.379 1.00 76.19 113 LEU A C 1
ATOM 867 O O . LEU A 1 113 ? -13.400 -8.715 10.402 1.00 76.19 113 LEU A O 1
ATOM 871 N N . LEU A 1 114 ? -14.730 -7.204 11.410 1.00 76.62 114 LEU A N 1
ATOM 872 C CA . LEU A 1 114 ? -14.670 -6.166 10.391 1.00 76.62 114 LEU A CA 1
ATOM 873 C C . LEU A 1 114 ? -13.807 -5.037 10.941 1.00 76.62 114 LEU A C 1
ATOM 875 O O . LEU A 1 114 ? -14.001 -4.634 12.086 1.00 76.62 114 LEU A O 1
ATOM 879 N N . LEU A 1 115 ? -12.846 -4.575 10.148 1.00 76.25 115 LEU A N 1
ATOM 880 C CA . LEU A 1 115 ? -11.930 -3.501 10.513 1.00 76.25 115 LEU A CA 1
ATOM 881 C C . LEU A 1 115 ? -12.088 -2.359 9.518 1.00 76.25 115 LEU A C 1
ATOM 883 O O . LEU A 1 115 ? -11.856 -2.560 8.325 1.00 76.25 115 LEU A O 1
ATOM 887 N N . ASP A 1 116 ? -12.412 -1.175 10.027 1.00 73.75 116 ASP A N 1
ATOM 888 C CA . ASP A 1 116 ? -12.623 0.032 9.231 1.00 73.75 116 ASP A CA 1
ATOM 889 C C . ASP A 1 116 ? -11.755 1.194 9.737 1.00 73.75 116 ASP A C 1
ATOM 891 O O . ASP A 1 116 ? -11.578 1.376 10.942 1.00 73.75 116 ASP A O 1
ATOM 895 N N . GLU A 1 117 ? -11.222 2.002 8.815 1.00 73.19 117 GLU A N 1
ATOM 896 C CA . GLU A 1 117 ? -10.524 3.260 9.129 1.00 73.19 117 GLU A CA 1
ATOM 897 C C . GLU A 1 117 ? -11.516 4.276 9.713 1.00 73.19 117 GLU A C 1
ATOM 899 O O . GLU A 1 117 ? -12.538 4.557 9.085 1.00 73.19 117 GLU A O 1
ATOM 904 N N . PHE A 1 118 ? -11.204 4.897 10.855 1.00 74.75 118 PHE A N 1
ATOM 905 C CA . PHE A 1 118 ? -12.041 5.944 11.446 1.00 74.75 118 PHE A CA 1
ATOM 906 C C . PHE A 1 118 ? -11.301 7.280 11.547 1.00 74.75 118 PHE A C 1
ATOM 908 O O . PHE A 1 118 ? -10.502 7.520 12.442 1.00 74.75 118 PHE A O 1
ATOM 915 N N . ASP A 1 119 ? -11.590 8.202 10.628 1.00 72.06 119 ASP A N 1
ATOM 916 C CA . ASP A 1 119 ? -11.012 9.549 10.666 1.00 72.06 119 ASP A CA 1
ATOM 917 C C . ASP A 1 119 ? -11.780 10.442 11.655 1.00 72.06 119 ASP A C 1
ATOM 919 O O . ASP A 1 119 ? -12.811 11.047 11.327 1.00 72.06 119 ASP A O 1
ATOM 923 N N . ILE A 1 120 ? -11.241 10.534 12.875 1.00 73.19 120 ILE A N 1
ATOM 924 C CA . ILE A 1 120 ? -11.777 11.357 13.965 1.00 73.19 120 ILE A CA 1
ATOM 925 C C . ILE A 1 120 ? -11.931 12.818 13.537 1.00 73.19 120 ILE A C 1
ATOM 927 O O . ILE A 1 120 ? -12.950 13.444 13.826 1.00 73.19 120 ILE A O 1
ATOM 931 N N . GLN A 1 121 ? -10.948 13.390 12.838 1.00 68.25 121 GLN A N 1
ATOM 932 C CA . GLN A 1 121 ? -10.995 14.803 12.463 1.00 68.25 121 GLN A CA 1
ATOM 933 C C . GLN A 1 121 ? -12.077 15.063 11.418 1.00 68.25 121 GLN A C 1
ATOM 935 O O . GLN A 1 121 ? -12.863 16.006 11.557 1.00 68.25 121 GLN A O 1
ATOM 940 N N . LYS A 1 122 ? -12.163 14.206 10.393 1.00 71.00 122 LYS A N 1
ATOM 941 C CA . LYS A 1 122 ? -13.225 14.281 9.380 1.00 71.00 122 LYS A CA 1
ATOM 942 C C . LYS A 1 122 ? -14.604 14.144 10.019 1.00 71.00 122 LYS A C 1
ATOM 944 O O . LYS A 1 122 ? -15.530 14.831 9.585 1.00 71.00 122 LYS A O 1
ATOM 949 N N . TYR A 1 123 ? -14.738 13.292 11.033 1.00 73.50 123 TYR A N 1
ATOM 950 C CA . TYR A 1 123 ? -15.966 13.155 11.806 1.00 73.50 123 TYR A CA 1
ATOM 951 C C . TYR A 1 123 ? -16.278 14.429 12.616 1.00 73.50 123 TYR A C 1
ATOM 953 O O . TYR A 1 123 ? -17.378 14.972 12.510 1.00 73.50 123 TYR A O 1
ATOM 961 N N . LEU A 1 124 ? -15.303 14.981 13.348 1.00 72.56 124 LEU A N 1
ATOM 962 C CA . LEU A 1 124 ? -15.491 16.168 14.192 1.00 72.56 124 LEU A CA 1
ATOM 963 C C . LEU A 1 124 ? -15.778 17.463 13.411 1.00 72.56 124 LEU A C 1
ATOM 965 O O . LEU A 1 124 ? -16.418 18.363 13.962 1.00 72.56 124 LEU A O 1
ATOM 969 N N . LEU A 1 125 ? -15.320 17.573 12.161 1.00 70.75 125 LEU A N 1
ATOM 970 C CA . LEU A 1 125 ? -15.539 18.742 11.298 1.00 70.75 125 LEU A CA 1
ATOM 971 C C . LEU A 1 125 ? -16.936 18.790 10.655 1.00 70.75 125 LEU A C 1
ATOM 973 O O . LEU A 1 125 ? -17.309 19.811 10.073 1.00 70.75 125 LEU A O 1
ATOM 977 N N . ARG A 1 126 ? -17.718 17.709 10.724 1.00 66.81 126 ARG A N 1
ATOM 978 C CA . ARG A 1 126 ? -19.083 17.688 10.181 1.00 66.81 126 ARG A CA 1
ATOM 979 C C . ARG A 1 126 ? -20.061 18.414 11.097 1.00 66.81 126 ARG A C 1
ATOM 981 O O . ARG A 1 126 ? -19.900 18.428 12.315 1.00 66.81 126 ARG A O 1
ATOM 988 N N . LYS A 1 127 ? -21.118 18.983 10.501 1.00 58.00 127 LYS A N 1
ATOM 989 C CA . LYS A 1 127 ? -22.316 19.365 11.260 1.00 58.00 127 LYS A CA 1
ATOM 990 C C . LYS A 1 127 ? -22.863 18.096 11.910 1.00 58.00 127 LYS A C 1
ATOM 992 O O . LYS A 1 127 ? -23.025 17.100 11.216 1.00 58.00 127 LYS A O 1
ATOM 997 N N . SER A 1 128 ? -23.066 18.125 13.223 1.00 54.72 128 SER A N 1
ATOM 998 C CA . SER A 1 128 ? -23.532 16.963 13.974 1.00 54.72 128 SER A CA 1
ATOM 999 C C . SER A 1 128 ? -24.926 16.556 13.511 1.00 54.72 128 SER A C 1
ATOM 1001 O O . SER A 1 128 ? -25.856 17.353 13.651 1.00 54.72 128 SER A O 1
ATOM 1003 N N . ASP A 1 129 ? -25.063 15.325 13.033 1.00 55.91 129 ASP A N 1
ATOM 1004 C CA . ASP A 1 129 ? -26.326 14.602 13.138 1.00 55.91 129 ASP A CA 1
ATOM 1005 C C . ASP A 1 129 ? -26.560 14.268 14.618 1.00 55.91 129 ASP A C 1
ATOM 1007 O O . ASP A 1 129 ? -25.610 13.979 15.358 1.00 55.91 129 ASP A O 1
ATOM 1011 N N . ASP A 1 130 ? -27.811 14.360 15.069 1.00 58.75 130 ASP A N 1
ATOM 1012 C CA . ASP A 1 130 ? -28.176 14.150 16.477 1.00 58.75 130 ASP A CA 1
ATOM 1013 C C . ASP A 1 130 ? -27.816 12.737 16.971 1.00 58.75 130 ASP A C 1
ATOM 1015 O O . ASP A 1 130 ? -27.462 12.568 18.140 1.00 58.75 130 ASP A O 1
ATOM 1019 N N . ASP A 1 131 ? -27.798 11.757 16.064 1.00 57.62 131 ASP A N 1
ATOM 1020 C CA . ASP A 1 131 ? -27.702 10.325 16.366 1.00 57.62 131 ASP A CA 1
ATOM 1021 C C . ASP A 1 131 ? -26.345 9.886 16.957 1.00 57.62 131 ASP A C 1
ATOM 1023 O O . ASP A 1 131 ? -26.257 8.855 17.622 1.00 57.62 131 ASP A O 1
ATOM 1027 N N . TRP A 1 132 ? -25.274 10.670 16.768 1.00 67.31 132 TRP A N 1
ATOM 1028 C CA . TRP A 1 132 ? -23.914 10.300 17.203 1.00 67.31 132 TRP A CA 1
ATOM 1029 C C . TRP A 1 132 ? -23.272 11.306 18.167 1.00 67.31 132 TRP A C 1
ATOM 1031 O O . TRP A 1 132 ? -22.056 11.296 18.373 1.00 67.31 132 TRP A O 1
ATOM 1041 N N . LYS A 1 133 ? -24.067 12.176 18.803 1.00 72.25 133 LYS A N 1
ATOM 1042 C CA . LYS A 1 133 ? -23.558 13.134 19.804 1.00 72.25 133 LYS A CA 1
ATOM 1043 C C . LYS A 1 133 ? -22.739 12.464 20.910 1.00 72.25 133 LYS A C 1
ATOM 1045 O O . LYS A 1 133 ? -21.724 13.018 21.322 1.00 72.25 133 LYS A O 1
ATOM 1050 N N . TRP A 1 134 ? -23.147 11.270 21.341 1.00 77.25 134 TRP A N 1
ATOM 1051 C CA . TRP A 1 134 ? -22.443 10.483 22.355 1.00 77.25 134 TRP A CA 1
ATOM 1052 C C . TRP A 1 134 ? -20.993 10.179 21.945 1.00 77.25 134 TRP A C 1
ATOM 1054 O O . TRP A 1 134 ? -20.081 10.368 22.746 1.00 77.25 134 TRP A O 1
ATOM 1064 N N . LEU A 1 135 ? -20.761 9.798 20.682 1.00 75.44 135 LEU A N 1
ATOM 1065 C CA . LEU A 1 135 ? -19.434 9.455 20.172 1.00 75.44 135 LEU A CA 1
ATOM 1066 C C . LEU A 1 135 ? -18.553 10.699 20.108 1.00 75.44 135 LEU A C 1
ATOM 1068 O O . LEU A 1 135 ? -17.381 10.658 20.47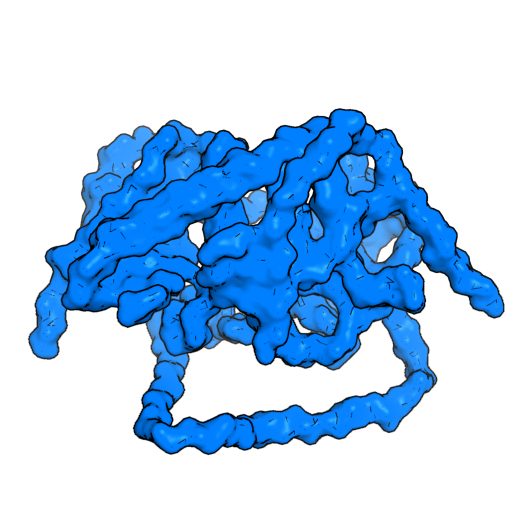4 1.00 75.44 135 LEU A O 1
ATOM 1072 N N . ARG A 1 136 ? -19.127 11.833 19.696 1.00 76.31 136 ARG A N 1
ATOM 1073 C CA . ARG A 1 136 ? -18.429 13.121 19.713 1.00 76.31 136 ARG A CA 1
ATOM 1074 C C . ARG A 1 136 ? -17.981 13.501 21.127 1.00 76.31 136 ARG A C 1
ATOM 1076 O O . ARG A 1 136 ? -16.829 13.895 21.293 1.00 76.31 136 ARG A O 1
ATOM 1083 N N . THR A 1 137 ? -18.865 13.391 22.117 1.00 78.56 137 THR A N 1
ATOM 1084 C CA . THR A 1 137 ? -18.538 13.671 23.525 1.00 78.56 137 THR A CA 1
ATOM 1085 C C . THR A 1 137 ? -17.452 12.726 24.027 1.00 78.56 137 THR A C 1
ATOM 1087 O O . THR A 1 137 ? -16.443 13.185 24.551 1.00 78.56 137 THR A O 1
ATOM 1090 N N . PHE A 1 138 ? -17.596 11.426 23.761 1.00 79.81 138 PHE A N 1
ATOM 1091 C CA . PHE A 1 138 ? -16.604 10.418 24.120 1.00 79.81 138 PHE A CA 1
ATOM 1092 C C . PHE A 1 138 ? -15.216 10.734 23.544 1.00 79.81 138 PHE A C 1
ATOM 1094 O O . PHE A 1 138 ? -14.240 10.758 24.289 1.00 79.81 138 PHE A O 1
ATOM 1101 N N . ILE A 1 139 ? -15.125 11.037 22.244 1.00 77.56 139 ILE A N 1
ATOM 1102 C CA . ILE A 1 139 ? -13.866 11.405 21.582 1.00 77.56 139 ILE A CA 1
ATOM 1103 C C . ILE A 1 139 ? -13.239 12.630 22.259 1.00 77.56 139 ILE A C 1
ATOM 1105 O O . ILE A 1 139 ? -12.043 12.634 22.546 1.00 77.56 139 ILE A O 1
ATOM 1109 N N . LEU A 1 140 ? -14.030 13.675 22.516 1.00 76.69 140 LEU A N 1
ATOM 1110 C CA . LEU A 1 140 ? -13.526 14.904 23.130 1.00 76.69 140 LEU A CA 1
ATOM 1111 C C . LEU A 1 140 ? -13.007 14.656 24.552 1.00 76.69 140 LEU A C 1
ATOM 1113 O O . LEU A 1 140 ? -11.936 15.145 24.893 1.00 76.69 140 LEU A O 1
ATOM 1117 N N . GLU A 1 141 ? -13.729 13.874 25.353 1.00 78.69 141 GLU A N 1
ATOM 1118 C CA . GLU A 1 141 ? -13.419 13.643 26.768 1.00 78.69 141 GLU A CA 1
ATOM 1119 C C . GLU A 1 141 ? -12.340 12.580 27.008 1.00 78.69 141 GLU A C 1
ATOM 1121 O O . GLU A 1 141 ? -11.556 12.711 27.941 1.00 78.69 141 GLU A O 1
ATOM 1126 N N . HIS A 1 142 ? -12.290 11.524 26.195 1.00 74.31 142 HIS A N 1
ATOM 1127 C CA . HIS A 1 142 ? -11.456 10.347 26.474 1.00 74.31 142 HIS A CA 1
ATOM 1128 C C . HIS A 1 142 ? -10.274 10.198 25.518 1.00 74.31 142 HIS A C 1
ATOM 1130 O O . HIS A 1 142 ? -9.287 9.558 25.879 1.00 74.31 142 HIS A O 1
ATOM 1136 N N . ILE A 1 143 ? -10.365 10.773 24.315 1.00 74.06 143 ILE A N 1
ATOM 1137 C CA . ILE A 1 143 ? -9.305 10.690 23.302 1.00 74.06 143 ILE A CA 1
ATOM 1138 C C . ILE A 1 143 ? -8.539 12.013 23.231 1.00 74.06 143 ILE A C 1
ATOM 1140 O O . ILE A 1 143 ? -7.316 12.007 23.293 1.00 74.06 143 ILE A O 1
ATOM 1144 N N . LEU A 1 144 ? -9.241 13.151 23.152 1.00 72.00 144 LEU A N 1
ATOM 1145 C CA . LEU A 1 144 ? -8.610 14.464 22.968 1.00 72.00 144 LEU A CA 1
ATOM 1146 C C . LEU A 1 144 ? -8.234 15.179 24.271 1.00 72.00 144 LEU A C 1
ATOM 1148 O O . LEU A 1 144 ? -7.257 15.919 24.273 1.00 72.00 144 LEU A O 1
ATOM 1152 N N . ALA A 1 145 ? -8.959 14.968 25.374 1.00 64.62 145 ALA A N 1
ATOM 1153 C CA . ALA A 1 145 ? -8.701 15.685 26.631 1.00 64.62 145 ALA A CA 1
ATOM 1154 C C . ALA A 1 145 ? -7.369 15.320 27.315 1.00 64.62 145 ALA A C 1
ATOM 1156 O O . ALA A 1 145 ? -6.924 16.044 28.202 1.00 64.62 145 ALA A O 1
ATOM 1157 N N . TYR A 1 146 ? -6.747 14.201 26.931 1.00 55.16 146 TYR A N 1
ATOM 1158 C CA . TYR A 1 146 ? -5.503 13.705 27.527 1.00 55.16 146 TYR A CA 1
ATOM 1159 C C . TYR A 1 146 ? -4.243 14.054 26.719 1.00 55.16 146 TYR A C 1
ATOM 1161 O O . TYR A 1 146 ? -3.141 13.762 27.182 1.00 55.16 146 TYR A O 1
ATOM 1169 N N . GLU A 1 147 ? -4.378 14.669 25.541 1.00 53.94 147 GLU A N 1
ATOM 1170 C CA . GLU A 1 147 ? -3.244 15.012 24.678 1.00 53.94 147 GLU A CA 1
ATOM 1171 C C . GLU A 1 147 ? -2.916 16.510 24.728 1.00 53.94 147 GLU A C 1
ATOM 1173 O O . GLU A 1 147 ? -3.803 17.360 24.727 1.00 53.94 147 GLU A O 1
ATOM 1178 N N . ASP A 1 148 ? -1.617 16.819 24.772 1.00 52.03 148 ASP A N 1
ATOM 1179 C CA . ASP A 1 148 ? -1.064 18.176 24.816 1.00 52.03 148 ASP A CA 1
ATOM 1180 C C . ASP A 1 148 ? -1.595 19.021 23.637 1.00 52.03 148 ASP A C 1
ATOM 1182 O O . ASP A 1 148 ? -1.605 18.549 22.494 1.00 52.03 148 ASP A O 1
ATOM 1186 N N . GLU A 1 149 ? -1.983 20.282 23.886 1.00 46.38 149 GLU A N 1
ATOM 1187 C CA . GLU A 1 149 ? -2.693 21.177 22.938 1.00 46.38 149 GLU A CA 1
ATOM 1188 C C . GLU A 1 149 ? -2.003 21.345 21.562 1.00 46.38 149 GLU A C 1
ATOM 1190 O O . GLU A 1 149 ? -2.603 21.832 20.601 1.00 46.38 149 GLU A O 1
ATOM 1195 N N . GLN A 1 150 ? -0.738 20.933 21.431 1.00 44.44 150 GLN A N 1
ATOM 1196 C CA . GLN A 1 150 ? 0.039 21.006 20.191 1.00 44.44 150 GLN A CA 1
ATOM 1197 C C . GLN A 1 150 ? -0.007 19.740 19.313 1.00 44.44 150 GLN A C 1
ATOM 1199 O O . GLN A 1 150 ? 0.541 19.763 18.207 1.00 44.44 150 GLN A O 1
ATOM 1204 N N . GLN A 1 151 ? -0.648 18.645 19.750 1.00 49.41 151 GLN A N 1
ATOM 1205 C CA . GLN A 1 151 ? -0.586 17.339 19.065 1.00 49.41 151 GLN A CA 1
ATOM 1206 C C . GLN A 1 151 ? -1.923 16.804 18.522 1.00 49.41 151 GLN A C 1
ATOM 1208 O O . GLN A 1 151 ? -1.950 15.688 18.013 1.00 49.41 151 GLN A O 1
ATOM 1213 N N . HIS A 1 152 ? -2.992 17.611 18.487 1.00 50.69 152 HIS A N 1
ATOM 1214 C CA . HIS A 1 152 ? -4.354 17.226 18.048 1.00 50.69 152 HIS A CA 1
ATOM 1215 C C . HIS A 1 152 ? -4.531 16.791 16.571 1.00 50.69 152 HIS A C 1
ATOM 1217 O O . HIS A 1 152 ? -5.643 16.784 16.029 1.00 50.69 152 HIS A O 1
ATOM 1223 N N . ASN A 1 153 ? -3.460 16.409 15.881 1.00 50.88 153 ASN A N 1
ATOM 1224 C CA . ASN A 1 153 ? -3.491 15.989 14.491 1.00 50.88 153 ASN A CA 1
ATOM 1225 C C . ASN A 1 153 ? -3.757 14.482 14.352 1.00 50.88 153 ASN A C 1
ATOM 1227 O O . ASN A 1 153 ? -2.893 13.732 13.914 1.00 50.88 153 ASN A O 1
ATOM 1231 N N . PHE A 1 154 ? -4.992 14.044 14.604 1.00 53.12 154 PHE A N 1
ATOM 1232 C CA . PHE A 1 154 ? -5.480 12.713 14.191 1.00 53.12 154 PHE A CA 1
ATOM 1233 C C . PHE A 1 154 ? -5.742 12.611 12.678 1.00 53.12 154 PHE A C 1
ATOM 1235 O O . PHE A 1 154 ? -6.446 11.714 12.226 1.00 53.12 154 PHE A O 1
ATOM 1242 N N . CYS A 1 155 ? -5.198 13.533 11.873 1.00 49.03 155 CYS A N 1
ATOM 1243 C CA . CYS A 1 155 ? -5.254 13.415 10.424 1.00 49.03 155 CYS A CA 1
ATOM 1244 C C . CYS A 1 155 ? -4.432 12.190 10.012 1.00 49.03 155 CYS A C 1
ATOM 1246 O O . CYS A 1 155 ? -3.198 12.227 10.078 1.00 49.03 155 CYS A O 1
ATOM 1248 N N . LEU A 1 156 ? -5.126 11.130 9.596 1.00 52.66 156 LEU A N 1
ATOM 1249 C CA . LEU A 1 156 ? -4.524 9.896 9.085 1.00 52.66 156 LEU A CA 1
ATOM 1250 C C . LEU A 1 156 ? -3.913 10.096 7.689 1.00 52.66 156 LEU A C 1
ATOM 1252 O O . LEU A 1 156 ? -3.048 9.334 7.276 1.00 52.66 156 LEU A O 1
ATOM 1256 N N . LYS A 1 157 ? -4.327 11.139 6.952 1.00 54.84 157 LYS A N 1
ATOM 1257 C CA . LYS A 1 157 ? -3.890 11.366 5.567 1.00 54.84 157 LYS A CA 1
ATOM 1258 C C . LYS A 1 157 ? -3.036 12.621 5.459 1.00 54.84 157 LYS A C 1
ATOM 1260 O O . LYS A 1 157 ? -3.538 13.745 5.523 1.00 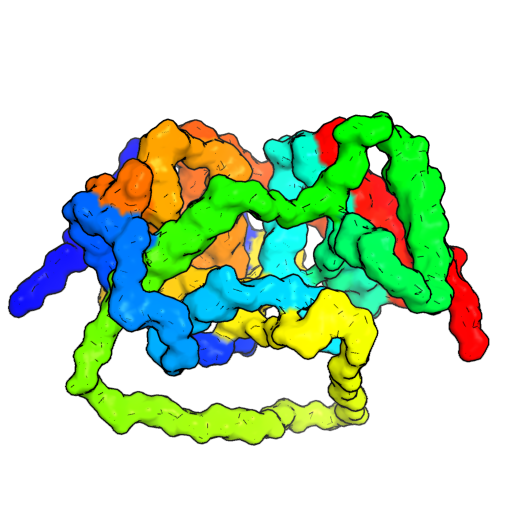54.84 157 LYS A O 1
ATOM 1265 N N . GLU A 1 158 ? -1.740 12.429 5.230 1.00 54.28 158 GLU A N 1
ATOM 1266 C CA . GLU A 1 158 ? -0.826 13.509 4.865 1.00 54.28 158 GLU A CA 1
ATOM 1267 C C . GLU A 1 158 ? -1.279 14.151 3.545 1.00 54.28 158 GLU A C 1
ATOM 1269 O O . GLU A 1 158 ? -1.125 13.603 2.456 1.00 54.28 158 GLU A O 1
ATOM 1274 N N . ARG A 1 159 ? -1.869 15.345 3.637 1.00 61.00 159 ARG A N 1
ATOM 1275 C CA . ARG A 1 159 ? -2.221 16.187 2.482 1.00 61.00 159 ARG A CA 1
ATOM 1276 C C . ARG A 1 159 ? -1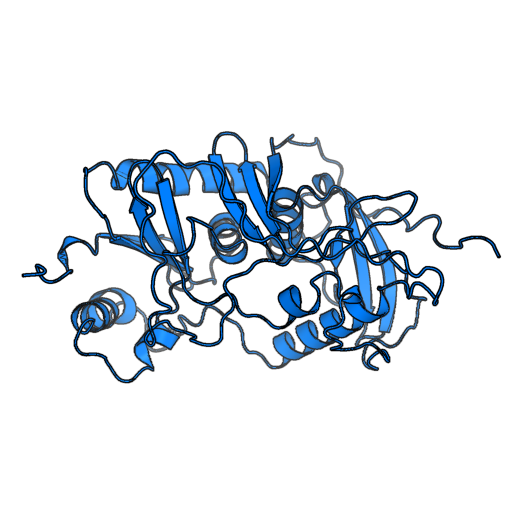.143 17.232 2.205 1.00 61.00 159 ARG A C 1
ATOM 1278 O O . ARG A 1 159 ? -1.459 18.359 1.821 1.00 61.00 159 ARG A O 1
ATOM 1285 N N . SER A 1 160 ? 0.118 16.886 2.455 1.00 68.88 160 SER A N 1
ATOM 1286 C CA . SER A 1 160 ? 1.232 17.782 2.165 1.00 68.88 160 SER A CA 1
ATOM 1287 C C . SER A 1 160 ? 1.323 18.025 0.657 1.00 68.88 160 SER A C 1
ATOM 1289 O O . SER A 1 160 ? 0.891 17.209 -0.169 1.00 68.88 160 SER A O 1
ATOM 1291 N N . ARG A 1 161 ? 1.849 19.191 0.280 1.00 75.00 161 ARG A N 1
ATOM 1292 C CA . ARG A 1 161 ? 2.030 19.538 -1.133 1.00 75.00 161 ARG A CA 1
ATOM 1293 C C . ARG A 1 161 ? 2.978 18.543 -1.800 1.00 75.00 161 ARG A C 1
ATOM 1295 O O . ARG A 1 161 ? 2.760 18.168 -2.948 1.00 75.00 161 ARG A O 1
ATOM 1302 N N . GLU A 1 162 ? 3.974 18.101 -1.050 1.00 75.88 162 GLU A N 1
ATOM 1303 C CA . GLU A 1 162 ? 4.968 17.105 -1.417 1.00 75.88 162 GLU A CA 1
ATOM 1304 C C . GLU A 1 162 ? 4.295 15.750 -1.689 1.00 75.88 162 GLU A C 1
ATOM 1306 O O . GLU A 1 162 ? 4.470 15.194 -2.769 1.00 75.88 162 GLU A O 1
ATOM 1311 N N . ALA A 1 163 ? 3.423 15.265 -0.795 1.00 72.81 163 ALA A N 1
ATOM 1312 C CA . ALA A 1 163 ? 2.693 14.007 -0.994 1.00 72.81 163 ALA A CA 1
ATOM 1313 C C . ALA A 1 163 ? 1.797 14.043 -2.245 1.00 72.81 163 ALA A C 1
ATOM 1315 O O . ALA A 1 163 ? 1.738 13.079 -3.014 1.00 72.81 163 ALA A O 1
ATOM 1316 N N . LEU A 1 164 ? 1.130 15.175 -2.498 1.00 77.12 164 LEU A N 1
ATOM 1317 C CA . LEU A 1 164 ? 0.334 15.367 -3.715 1.00 77.12 164 LEU A CA 1
ATOM 1318 C C . LEU A 1 164 ? 1.199 15.374 -4.981 1.00 77.12 164 LEU A C 1
ATOM 1320 O O . LEU A 1 164 ? 0.782 14.826 -6.006 1.00 77.12 164 LEU A O 1
ATOM 1324 N N . GLN A 1 165 ? 2.389 15.975 -4.925 1.00 81.12 165 GLN A N 1
ATOM 1325 C CA . GLN A 1 165 ? 3.346 15.967 -6.032 1.00 81.12 165 GLN A CA 1
ATOM 1326 C C . GLN A 1 165 ? 3.858 14.552 -6.314 1.00 81.12 165 GLN A C 1
ATOM 1328 O O . GLN A 1 165 ? 3.784 14.113 -7.463 1.00 81.12 165 GLN A O 1
ATOM 1333 N N . THR A 1 166 ? 4.264 13.807 -5.285 1.00 81.62 166 THR A N 1
ATOM 1334 C CA . THR A 1 166 ? 4.696 12.406 -5.408 1.00 81.62 166 THR A CA 1
ATOM 1335 C C . THR A 1 166 ? 3.590 11.532 -5.995 1.00 81.62 166 THR A C 1
ATOM 1337 O O . THR A 1 166 ? 3.823 10.779 -6.941 1.00 81.62 166 THR A O 1
ATOM 1340 N N . LYS A 1 167 ? 2.345 11.694 -5.525 1.00 82.31 167 LYS A N 1
ATOM 1341 C CA . LYS A 1 167 ? 1.182 10.974 -6.065 1.00 82.31 167 LYS A CA 1
ATOM 1342 C C . LYS A 1 167 ? 0.915 11.311 -7.535 1.00 82.31 167 LYS A C 1
ATOM 1344 O O . LYS A 1 167 ? 0.592 10.429 -8.334 1.00 82.31 167 LYS A O 1
ATOM 1349 N N . ASN A 1 168 ? 1.043 12.583 -7.911 1.00 84.56 168 ASN A N 1
ATOM 1350 C CA . ASN A 1 168 ? 0.881 13.021 -9.296 1.00 84.56 168 ASN A CA 1
ATOM 1351 C C . ASN A 1 168 ? 1.960 12.421 -10.210 1.00 84.56 168 ASN A C 1
ATOM 1353 O O . ASN A 1 168 ? 1.650 11.966 -11.312 1.00 84.56 168 ASN A O 1
ATOM 1357 N N . LEU A 1 169 ? 3.204 12.392 -9.733 1.00 88.19 169 LEU A N 1
ATOM 1358 C CA . LEU A 1 169 ? 4.338 11.831 -10.455 1.00 88.19 169 LEU A CA 1
ATOM 1359 C C . LEU A 1 169 ? 4.185 10.315 -10.644 1.00 88.19 169 LEU A C 1
ATOM 1361 O O . LEU A 1 169 ? 4.304 9.827 -11.769 1.00 88.19 169 LEU A O 1
ATOM 1365 N N . LEU A 1 170 ? 3.815 9.594 -9.578 1.00 88.56 170 LEU A N 1
ATOM 1366 C CA . LEU A 1 170 ? 3.504 8.163 -9.623 1.00 88.56 170 LEU A CA 1
ATOM 1367 C C . LEU A 1 170 ? 2.384 7.864 -10.626 1.00 88.56 170 LEU A C 1
ATOM 1369 O O . LEU A 1 170 ? 2.508 6.945 -11.431 1.00 88.56 170 LEU A O 1
ATOM 1373 N N . SER A 1 171 ? 1.319 8.671 -10.633 1.00 86.12 171 SER A N 1
ATOM 1374 C CA . SER A 1 171 ? 0.236 8.549 -11.614 1.00 86.12 171 SER A CA 1
ATOM 1375 C C . SER A 1 171 ? 0.775 8.613 -13.043 1.00 86.12 171 SER A C 1
ATOM 1377 O O . SER A 1 171 ? 0.579 7.680 -13.820 1.00 86.12 171 SER A O 1
ATOM 1379 N N . LYS A 1 172 ? 1.526 9.663 -13.393 1.00 89.56 172 LYS A N 1
ATOM 1380 C CA . LYS A 1 172 ? 2.097 9.809 -14.743 1.00 89.56 172 LYS A CA 1
ATOM 1381 C C . LYS A 1 172 ? 3.006 8.639 -15.105 1.00 89.56 172 LYS A C 1
ATOM 1383 O O . LYS A 1 172 ? 2.898 8.120 -16.212 1.00 89.56 172 LYS A O 1
ATOM 1388 N N . PHE A 1 173 ? 3.850 8.198 -14.177 1.00 91.31 173 PHE A N 1
ATOM 1389 C CA . PHE A 1 173 ? 4.716 7.035 -14.357 1.00 91.31 173 PHE A CA 1
ATOM 1390 C C . PHE A 1 173 ? 3.942 5.754 -14.684 1.00 91.31 173 PHE A C 1
ATOM 1392 O O . PHE A 1 173 ? 4.285 5.068 -15.648 1.00 91.31 173 PHE A O 1
ATOM 1399 N N . LEU A 1 174 ? 2.876 5.448 -13.941 1.00 89.31 174 LEU A N 1
ATOM 1400 C CA . LEU A 1 174 ? 2.070 4.252 -14.191 1.00 89.31 174 LEU A CA 1
ATOM 1401 C C . LEU A 1 174 ? 1.404 4.295 -15.572 1.00 89.31 174 LEU A C 1
ATOM 1403 O O . LEU A 1 174 ? 1.411 3.290 -16.278 1.00 89.31 174 LEU A O 1
ATOM 1407 N N . TYR A 1 175 ? 0.897 5.460 -15.996 1.00 88.50 175 TYR A N 1
ATOM 1408 C CA . TYR A 1 175 ? 0.322 5.628 -17.337 1.00 88.50 175 TYR A CA 1
ATOM 1409 C C . TYR A 1 175 ? 1.372 5.561 -18.457 1.00 88.50 175 TYR A C 1
ATOM 1411 O O . TYR A 1 175 ? 1.081 5.003 -19.515 1.00 88.50 175 TYR A O 1
ATOM 1419 N N . HIS A 1 176 ? 2.582 6.088 -18.233 1.00 89.44 176 HIS A N 1
ATOM 1420 C CA . HIS A 1 176 ? 3.721 5.947 -19.155 1.00 89.44 176 HIS A CA 1
ATOM 1421 C C . HIS A 1 176 ? 4.147 4.480 -19.305 1.00 89.44 176 HIS A C 1
ATOM 1423 O O . HIS A 1 176 ? 4.537 4.053 -20.393 1.00 89.44 176 HIS A O 1
ATOM 1429 N N . SER A 1 177 ? 4.034 3.709 -18.222 1.00 89.31 177 SER A N 1
ATOM 1430 C CA . SER A 1 177 ? 4.422 2.295 -18.157 1.00 89.31 177 SER A CA 1
ATOM 1431 C C . SER A 1 177 ? 3.395 1.341 -18.778 1.00 89.31 177 SER A C 1
ATOM 1433 O O . SER A 1 177 ? 3.640 0.136 -18.839 1.00 89.31 177 SER A O 1
ATOM 1435 N N . LEU A 1 178 ? 2.253 1.849 -19.256 1.00 87.94 178 LEU A N 1
ATOM 1436 C CA . LEU A 1 178 ? 1.296 1.061 -20.029 1.00 87.94 178 LEU A CA 1
ATOM 1437 C C . LEU A 1 178 ? 1.810 0.866 -21.461 1.00 87.94 178 LEU A C 1
ATOM 1439 O O . LEU A 1 178 ? 1.958 1.828 -22.224 1.00 87.94 178 LEU A O 1
ATOM 1443 N N . LYS A 1 179 ? 2.031 -0.388 -21.869 1.00 78.69 179 LYS A N 1
ATOM 1444 C CA . LYS A 1 179 ? 2.244 -0.710 -23.286 1.00 78.69 179 LYS A CA 1
ATOM 1445 C C . LYS A 1 179 ? 0.929 -0.461 -24.028 1.00 78.69 179 LYS A C 1
ATOM 1447 O O . LYS A 1 179 ? -0.050 -1.167 -23.807 1.00 78.69 179 LYS A O 1
ATOM 1452 N N . GLN A 1 180 ? 0.899 0.547 -24.901 1.00 67.19 180 GLN A N 1
ATOM 1453 C CA . GLN A 1 180 ? -0.225 0.730 -25.816 1.00 67.19 180 GLN A CA 1
ATOM 1454 C C . GLN A 1 180 ? -0.269 -0.484 -26.742 1.00 67.19 180 GLN A C 1
ATOM 1456 O O . GLN A 1 180 ? 0.624 -0.680 -27.568 1.00 67.19 180 GLN A O 1
ATOM 1461 N N . THR A 1 181 ? -1.278 -1.330 -26.573 1.00 56.94 181 THR A N 1
ATOM 1462 C CA . THR A 1 181 ? -1.644 -2.305 -27.593 1.00 56.94 181 THR A CA 1
ATOM 1463 C C . THR A 1 181 ? -2.143 -1.491 -28.779 1.00 56.94 181 THR A C 1
ATOM 1465 O O . THR A 1 181 ? -3.207 -0.882 -28.693 1.00 56.94 181 THR A O 1
ATOM 1468 N N . GLY A 1 182 ? -1.333 -1.379 -29.834 1.00 43.62 182 GLY A N 1
ATOM 1469 C CA . GLY A 1 182 ? -1.797 -0.794 -31.090 1.00 43.62 182 GLY A CA 1
ATOM 1470 C C . GLY A 1 182 ? -3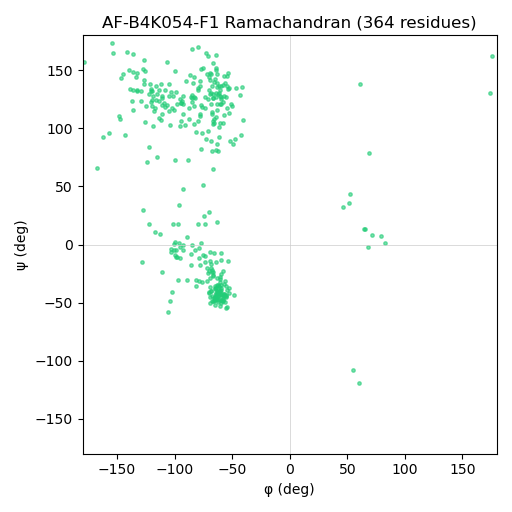.065 -1.511 -31.548 1.00 43.62 182 GLY A C 1
ATOM 1471 O O . GLY A 1 182 ? -3.220 -2.696 -31.261 1.00 43.62 182 GLY A O 1
ATOM 1472 N N . ASP A 1 183 ? -3.967 -0.783 -32.204 1.00 42.16 183 ASP A N 1
ATOM 1473 C CA . ASP A 1 183 ? -5.221 -1.284 -32.774 1.00 42.16 183 ASP A CA 1
ATOM 1474 C C . ASP A 1 183 ? -5.006 -2.574 -33.594 1.00 42.16 183 ASP A C 1
ATOM 1476 O O . ASP A 1 183 ? -4.707 -2.524 -34.785 1.00 42.16 183 ASP A O 1
ATOM 1480 N N . ALA A 1 184 ? -5.117 -3.734 -32.945 1.00 36.50 184 ALA A N 1
ATOM 1481 C CA . ALA A 1 184 ? -5.091 -5.068 -33.544 1.00 36.50 184 ALA A CA 1
ATOM 1482 C C . ALA A 1 184 ? -5.555 -6.104 -32.504 1.00 36.50 184 ALA A C 1
ATOM 1484 O O . ALA A 1 184 ? -4.767 -6.861 -31.952 1.00 36.50 184 ALA A O 1
ATOM 1485 N N . ASP A 1 185 ? -6.818 -6.026 -32.102 1.00 31.38 185 ASP A N 1
ATOM 1486 C CA . ASP A 1 185 ? -7.834 -6.985 -32.538 1.00 31.38 185 ASP A CA 1
ATOM 1487 C C . ASP A 1 185 ? -9.132 -6.708 -31.788 1.00 31.38 185 ASP A C 1
ATOM 1489 O O . ASP A 1 185 ? -9.187 -6.561 -30.567 1.00 31.38 185 ASP A O 1
ATOM 1493 N N . SER A 1 186 ? -10.200 -6.620 -32.571 1.00 33.56 186 SER A N 1
ATOM 1494 C CA . SER A 1 186 ? -11.575 -6.484 -32.110 1.00 33.56 186 SER A CA 1
ATOM 1495 C C . SER A 1 186 ? -12.109 -7.809 -31.564 1.00 33.56 186 SER A C 1
ATOM 1497 O O . SER A 1 186 ? -13.207 -8.214 -31.924 1.00 33.56 186 SER A O 1
ATOM 1499 N N . ASP A 1 187 ? -11.373 -8.448 -30.660 1.00 30.77 187 ASP A N 1
ATOM 1500 C CA . ASP A 1 187 ? -11.947 -9.418 -29.736 1.00 30.77 187 ASP A CA 1
ATOM 1501 C C . ASP A 1 187 ? -12.151 -8.701 -28.408 1.00 30.77 187 ASP A C 1
ATOM 1503 O O . ASP A 1 187 ? -11.446 -8.893 -27.418 1.00 30.77 187 ASP A O 1
ATOM 1507 N N . ALA A 1 188 ? -13.160 -7.825 -28.401 1.00 28.30 188 ALA A N 1
ATOM 1508 C CA . ALA A 1 188 ? -13.813 -7.474 -27.156 1.00 28.30 188 ALA A CA 1
ATOM 1509 C C . ALA A 1 188 ? -14.171 -8.804 -26.469 1.00 28.30 188 ALA A C 1
ATOM 1511 O O . ALA A 1 188 ? -14.942 -9.575 -27.054 1.00 28.30 188 ALA A O 1
ATOM 1512 N N . PRO A 1 189 ? -13.660 -9.105 -25.256 1.00 32.53 189 PRO A N 1
ATOM 1513 C CA . PRO A 1 189 ? -14.271 -10.151 -24.466 1.00 32.53 189 PRO A CA 1
ATOM 1514 C C . PRO A 1 189 ? -15.731 -9.745 -24.374 1.00 32.53 189 PRO A C 1
ATOM 1516 O O . PRO A 1 189 ? -16.038 -8.638 -23.916 1.00 32.53 189 PRO A O 1
ATOM 1519 N N . GLN A 1 190 ? -16.605 -10.589 -24.932 1.00 28.19 190 GLN A N 1
ATOM 1520 C CA . GLN A 1 190 ? -18.036 -10.354 -24.932 1.00 28.19 190 GLN A CA 1
ATOM 1521 C C . GLN A 1 190 ? -18.398 -9.860 -23.548 1.00 28.19 190 GLN A C 1
ATOM 1523 O O . GLN A 1 190 ? -17.997 -10.459 -22.547 1.00 28.19 190 GLN A O 1
ATOM 1528 N N . LEU A 1 191 ? -19.107 -8.738 -23.519 1.00 31.08 191 LEU A N 1
ATOM 1529 C CA . LEU A 1 191 ? -19.756 -8.214 -22.342 1.00 31.08 191 LEU A CA 1
ATOM 1530 C C . LEU A 1 191 ? -20.606 -9.361 -21.779 1.00 31.08 191 LEU A C 1
ATOM 1532 O O . LEU A 1 191 ? -21.797 -9.484 -22.064 1.00 31.08 191 LEU A O 1
ATOM 1536 N N . LEU A 1 192 ? -20.015 -10.182 -20.911 1.00 27.95 192 LEU A N 1
ATOM 1537 C CA . LEU A 1 192 ? -20.724 -10.703 -19.775 1.00 27.95 192 LEU A CA 1
ATOM 1538 C C . LEU A 1 192 ? -21.022 -9.440 -18.977 1.00 27.95 192 LEU A C 1
ATOM 1540 O O . LEU A 1 192 ? -20.349 -9.088 -18.012 1.00 27.95 192 LEU A O 1
ATOM 1544 N N . THR A 1 193 ? -22.085 -8.751 -19.408 1.00 29.55 193 THR A N 1
ATOM 1545 C CA . THR A 1 193 ? -23.100 -8.352 -18.460 1.00 29.55 193 THR A CA 1
ATOM 1546 C C . THR A 1 193 ? -23.263 -9.582 -17.585 1.00 29.55 193 THR A C 1
ATOM 1548 O O . THR A 1 193 ? -23.962 -10.538 -17.918 1.00 29.55 193 THR A O 1
ATOM 1551 N N . SER A 1 194 ? -22.549 -9.608 -16.467 1.00 31.14 194 SER A N 1
ATOM 1552 C CA . SER A 1 194 ? -23.031 -10.323 -15.322 1.00 31.14 194 SER A CA 1
ATOM 1553 C C . SER A 1 194 ? -24.332 -9.598 -14.981 1.00 31.14 194 SER A C 1
ATOM 1555 O O . SER A 1 194 ? -24.437 -8.800 -14.055 1.00 31.14 194 SER A O 1
ATOM 1557 N N . ARG A 1 195 ? -25.402 -9.933 -15.725 1.00 28.80 195 ARG A N 1
ATOM 1558 C CA . ARG A 1 195 ? -26.622 -10.336 -15.053 1.00 28.80 195 ARG A CA 1
ATOM 1559 C C . ARG A 1 195 ? -26.101 -11.192 -13.927 1.00 28.80 195 ARG A C 1
ATOM 1561 O O . ARG A 1 195 ? -25.510 -12.237 -14.197 1.00 28.80 195 ARG A O 1
ATOM 1568 N N . ARG A 1 196 ? -26.179 -10.638 -12.719 1.00 34.84 196 ARG A N 1
ATOM 1569 C CA . ARG A 1 196 ? -25.931 -11.324 -11.467 1.00 34.84 196 ARG A CA 1
ATOM 1570 C C . ARG A 1 196 ? -26.753 -12.602 -11.546 1.00 34.84 196 ARG A C 1
ATOM 1572 O O . ARG A 1 196 ? -27.923 -12.628 -11.185 1.00 34.84 196 ARG A O 1
ATOM 1579 N N . THR A 1 197 ? -26.178 -13.644 -12.124 1.00 30.55 197 THR A N 1
ATOM 1580 C CA . THR A 1 197 ? -26.652 -14.999 -11.977 1.00 30.55 197 THR A CA 1
ATOM 1581 C C . THR A 1 197 ? -26.140 -15.302 -10.597 1.00 30.55 197 THR A C 1
ATOM 1583 O O . THR A 1 197 ? -25.005 -15.730 -10.403 1.00 30.55 197 THR A O 1
ATOM 1586 N N . GLY A 1 198 ? -26.932 -14.851 -9.619 1.00 31.23 198 GLY A N 1
ATOM 1587 C CA . GLY A 1 198 ? -26.698 -15.192 -8.240 1.00 31.23 198 GLY A CA 1
ATOM 1588 C C . GLY A 1 198 ? -26.445 -16.686 -8.217 1.00 31.23 198 GLY A C 1
ATOM 1589 O O . GLY A 1 198 ? -27.155 -17.454 -8.875 1.00 31.23 198 GLY A O 1
ATOM 1590 N N . LEU A 1 199 ? -25.415 -17.089 -7.477 1.00 34.09 199 LEU A N 1
ATOM 1591 C CA . LEU A 1 199 ? -25.388 -18.440 -6.941 1.00 34.09 199 LEU A CA 1
ATOM 1592 C C . LEU A 1 199 ? -26.814 -18.742 -6.456 1.00 34.09 199 LEU A C 1
ATOM 1594 O O . LEU A 1 199 ? -27.425 -17.838 -5.874 1.00 34.09 199 LEU A O 1
ATOM 1598 N N . PRO A 1 200 ? -27.386 -19.924 -6.733 1.00 34.59 200 PRO A N 1
ATOM 1599 C CA . PRO A 1 200 ? -28.688 -20.278 -6.195 1.00 34.59 200 PRO A CA 1
ATOM 1600 C C . PRO A 1 200 ? -28.549 -20.340 -4.670 1.00 34.59 200 PRO A C 1
ATOM 1602 O O . PRO A 1 200 ? -28.236 -21.374 -4.090 1.00 34.59 200 PRO A O 1
ATOM 1605 N N . ILE A 1 201 ? -28.703 -19.188 -4.022 1.00 41.84 201 ILE A N 1
ATOM 1606 C CA . ILE A 1 201 ? -28.779 -19.049 -2.582 1.00 41.84 201 ILE A CA 1
ATOM 1607 C C . ILE A 1 201 ? -30.188 -19.525 -2.260 1.00 41.84 201 ILE A C 1
ATOM 1609 O O . ILE A 1 201 ? -31.165 -18.792 -2.399 1.00 41.84 201 ILE A O 1
ATOM 1613 N N . THR A 1 202 ? -30.311 -20.794 -1.885 1.00 40.00 202 THR A N 1
ATOM 1614 C CA . THR A 1 202 ? -31.479 -21.302 -1.165 1.00 40.00 202 THR A CA 1
ATOM 1615 C C . THR A 1 202 ? -31.475 -20.674 0.226 1.00 40.00 202 THR A C 1
ATOM 1617 O O . THR A 1 202 ? -30.979 -21.258 1.185 1.00 40.00 202 THR A O 1
ATOM 1620 N N . GLY A 1 203 ? -31.952 -19.437 0.318 1.00 47.41 203 GLY A N 1
ATOM 1621 C CA . GLY A 1 203 ? -32.050 -18.669 1.554 1.00 47.41 203 GLY A CA 1
ATOM 1622 C C . GLY A 1 203 ? -32.666 -17.292 1.293 1.00 47.41 203 GLY A C 1
ATOM 1623 O O . GLY A 1 203 ? -32.634 -16.822 0.153 1.00 47.41 203 GLY A O 1
ATOM 1624 N N . PRO A 1 204 ? -33.262 -16.643 2.309 1.00 35.06 204 PRO A N 1
ATOM 1625 C CA . PRO A 1 204 ? -33.807 -15.302 2.150 1.00 35.06 204 PRO A CA 1
ATOM 1626 C C . PRO A 1 204 ? -32.684 -14.347 1.734 1.00 35.06 204 PRO A C 1
ATOM 1628 O O . PRO A 1 204 ? -31.676 -14.207 2.424 1.00 35.06 204 PRO A O 1
ATOM 1631 N N . VAL A 1 205 ? -32.852 -13.712 0.575 1.00 36.34 205 VAL A N 1
ATOM 1632 C CA . VAL A 1 205 ? -31.939 -12.677 0.091 1.00 36.34 205 VAL A CA 1
ATOM 1633 C C . VAL A 1 205 ? -32.083 -11.479 1.021 1.00 36.34 205 VAL A C 1
ATOM 1635 O O . VAL A 1 205 ? -33.153 -10.873 1.092 1.00 36.34 205 VAL A O 1
ATOM 1638 N N . LEU A 1 206 ? -31.018 -11.164 1.760 1.00 35.81 206 LEU A N 1
ATOM 1639 C CA . LEU A 1 206 ? -30.954 -9.939 2.550 1.00 35.81 206 LEU A CA 1
ATOM 1640 C C . LEU A 1 206 ? -31.105 -8.734 1.604 1.00 35.81 206 LEU A C 1
ATOM 1642 O O . LEU A 1 206 ? -30.489 -8.739 0.532 1.00 35.81 206 LEU A O 1
ATOM 1646 N N . PRO A 1 207 ? -31.909 -7.714 1.959 1.00 34.09 207 PRO A N 1
ATOM 1647 C CA . PRO A 1 207 ? -32.001 -6.492 1.173 1.00 34.09 207 PRO A CA 1
ATOM 1648 C C . PRO A 1 207 ? -30.603 -5.912 0.972 1.00 34.09 207 PRO A C 1
ATOM 1650 O O . PRO A 1 207 ? -29.830 -5.821 1.926 1.00 34.09 207 PRO A O 1
ATOM 1653 N N . GLU A 1 208 ? -30.269 -5.507 -0.254 1.00 34.66 208 GLU A N 1
ATOM 1654 C CA . GLU A 1 208 ? -29.054 -4.726 -0.454 1.00 34.66 208 GLU A CA 1
ATOM 1655 C C . GLU A 1 208 ? -29.139 -3.476 0.424 1.00 34.66 208 GLU A C 1
ATOM 1657 O O . GLU A 1 208 ? -30.153 -2.770 0.342 1.00 34.66 208 GLU A O 1
ATOM 1662 N N . PRO A 1 209 ? -28.120 -3.189 1.259 1.00 37.78 209 PRO A N 1
ATOM 1663 C CA . PRO A 1 209 ? -28.133 -1.982 2.063 1.00 37.78 209 PRO A CA 1
ATOM 1664 C C . PRO A 1 209 ? -28.306 -0.808 1.106 1.00 37.78 209 PRO A C 1
ATOM 1666 O O . PRO A 1 209 ? -27.606 -0.700 0.088 1.00 37.78 209 PRO A O 1
ATOM 1669 N N . LYS A 1 210 ? -29.306 0.032 1.377 1.00 35.06 210 LYS A N 1
ATOM 1670 C CA . LYS A 1 210 ? -29.454 1.299 0.663 1.00 35.06 210 LYS A CA 1
ATOM 1671 C C . LYS A 1 210 ? -28.137 2.048 0.860 1.00 35.06 210 LYS A C 1
ATOM 1673 O O . LYS A 1 210 ? -27.551 1.963 1.934 1.00 35.06 210 LYS A O 1
ATOM 1678 N N . ILE A 1 211 ? -27.634 2.706 -0.184 1.00 43.50 211 ILE A N 1
ATOM 1679 C CA . ILE A 1 211 ? -26.536 3.663 -0.009 1.00 43.50 211 ILE A CA 1
ATOM 1680 C C . ILE A 1 211 ? -27.086 4.676 0.990 1.00 43.50 211 ILE A C 1
ATOM 1682 O O . ILE A 1 211 ? -28.012 5.409 0.648 1.00 43.50 211 ILE A O 1
ATOM 1686 N N . GLU A 1 212 ? -26.638 4.613 2.243 1.00 42.06 212 GLU A N 1
ATOM 1687 C CA . GLU A 1 212 ? -27.071 5.577 3.241 1.00 42.06 212 GLU A CA 1
ATOM 1688 C C . GLU A 1 212 ? -26.637 6.943 2.728 1.00 42.06 212 GLU A C 1
ATOM 1690 O O . GLU A 1 212 ? -25.465 7.179 2.465 1.00 42.06 212 GLU A O 1
ATOM 1695 N N . GLU A 1 213 ? -27.574 7.861 2.536 1.00 38.53 213 GLU A N 1
ATOM 1696 C CA . GLU A 1 213 ? -27.258 9.215 2.064 1.00 38.53 213 GLU A CA 1
ATOM 1697 C C . GLU A 1 213 ? -26.302 9.947 3.039 1.00 38.53 213 GLU A C 1
ATOM 1699 O O . GLU A 1 213 ? -25.648 10.922 2.674 1.00 38.53 213 GLU A O 1
ATOM 1704 N N . ASN A 1 214 ? -26.151 9.384 4.247 1.00 40.34 214 ASN A N 1
ATOM 1705 C CA . ASN A 1 214 ? -25.307 9.827 5.349 1.00 40.34 214 ASN A CA 1
ATOM 1706 C C . ASN A 1 214 ? -23.926 9.132 5.427 1.00 40.34 214 ASN A C 1
ATOM 1708 O O . ASN A 1 214 ? -23.153 9.452 6.337 1.00 40.34 214 ASN A O 1
ATOM 1712 N N . VAL A 1 215 ? -23.551 8.216 4.508 1.00 43.00 215 VAL A N 1
ATOM 1713 C CA . VAL A 1 215 ? -22.173 7.676 4.536 1.00 43.00 215 VAL A CA 1
ATOM 1714 C C . VAL A 1 215 ? -21.140 8.778 4.267 1.00 43.00 215 VAL A C 1
ATOM 1716 O O . VAL A 1 215 ? -21.398 9.733 3.529 1.00 43.00 215 VAL A O 1
ATOM 1719 N N . PRO A 1 216 ? -19.915 8.659 4.817 1.00 41.44 216 PRO A N 1
ATOM 1720 C CA . PRO A 1 216 ? -18.895 9.688 4.721 1.00 41.44 216 PRO A CA 1
ATOM 1721 C C . PRO A 1 216 ? -18.419 10.110 3.336 1.00 41.44 216 PRO A C 1
ATOM 1723 O O . PRO A 1 216 ? -17.662 11.086 3.261 1.00 41.44 216 PRO A O 1
ATOM 1726 N N . ASP A 1 217 ? -18.839 9.429 2.280 1.00 44.91 217 ASP A N 1
ATOM 1727 C CA . ASP A 1 217 ? -18.640 9.875 0.912 1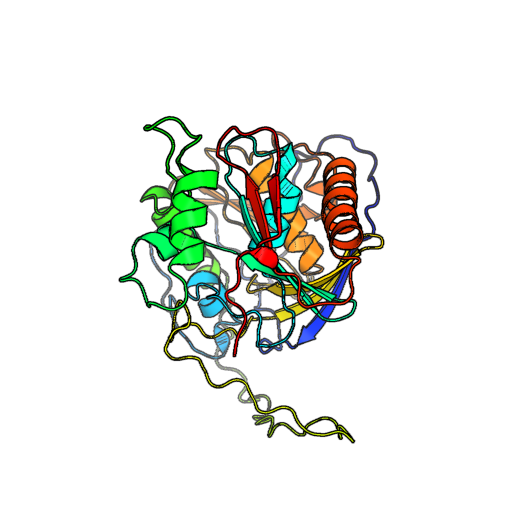.00 44.91 217 ASP A CA 1
ATOM 1728 C C . ASP A 1 217 ? -19.692 9.230 -0.019 1.00 44.91 217 ASP A C 1
ATOM 1730 O O . ASP A 1 217 ? -19.494 8.099 -0.472 1.00 44.91 217 ASP A O 1
ATOM 1734 N N . PRO A 1 218 ? -20.813 9.912 -0.332 1.00 39.59 218 PRO A N 1
ATOM 1735 C CA . PRO A 1 218 ? -21.876 9.363 -1.184 1.00 39.59 218 PRO A CA 1
ATOM 1736 C C . PRO A 1 218 ? -21.427 9.130 -2.639 1.00 39.59 218 PRO A C 1
ATOM 1738 O O . PRO A 1 218 ? -22.171 8.558 -3.433 1.00 39.59 218 PRO A O 1
ATOM 1741 N N . LYS A 1 219 ? -20.213 9.576 -3.003 1.00 41.91 219 LYS A N 1
ATOM 1742 C CA . LYS A 1 219 ? -19.584 9.341 -4.310 1.00 41.91 219 LYS A CA 1
ATOM 1743 C C . LYS A 1 219 ? -18.546 8.217 -4.299 1.00 41.91 219 LYS A C 1
ATOM 1745 O O . LYS A 1 219 ? -18.016 7.902 -5.365 1.00 41.91 219 LYS A O 1
ATOM 1750 N N . SER A 1 220 ? -18.224 7.631 -3.143 1.00 49.03 220 SER A N 1
ATOM 1751 C CA . SER A 1 220 ? -17.251 6.540 -3.096 1.00 49.03 220 SER A CA 1
ATOM 1752 C C . SER A 1 220 ? -17.866 5.259 -3.658 1.00 49.03 220 SER A C 1
ATOM 1754 O O . SER A 1 220 ? -18.864 4.733 -3.171 1.00 49.03 220 SER A O 1
ATOM 1756 N N . SER A 1 221 ? -17.281 4.767 -4.746 1.00 52.56 221 SER A N 1
ATOM 1757 C CA . SER A 1 221 ? -17.524 3.410 -5.206 1.00 52.56 221 SER A CA 1
ATOM 1758 C C . SER A 1 221 ? -16.683 2.503 -4.308 1.00 52.56 221 SER A C 1
ATOM 1760 O O . SER A 1 221 ? -15.459 2.531 -4.370 1.00 52.56 221 SER A O 1
ATOM 1762 N N . HIS A 1 222 ? -17.323 1.689 -3.468 1.00 59.22 222 HIS A N 1
ATOM 1763 C CA . HIS A 1 222 ? -16.641 0.669 -2.652 1.00 59.22 222 HIS A CA 1
ATOM 1764 C C . HIS A 1 222 ? -16.198 -0.549 -3.488 1.00 59.22 222 HIS A C 1
ATOM 1766 O O . HIS A 1 222 ? -16.122 -1.669 -2.990 1.00 59.22 222 HIS A O 1
ATOM 1772 N N . ALA A 1 223 ? -16.000 -0.366 -4.795 1.00 64.12 223 ALA A N 1
ATOM 1773 C CA . ALA A 1 223 ? -15.567 -1.419 -5.693 1.00 64.12 223 ALA A CA 1
ATOM 1774 C C . ALA A 1 223 ? -14.047 -1.365 -5.827 1.00 64.12 223 ALA A C 1
ATOM 1776 O O . ALA A 1 223 ? -13.510 -0.491 -6.498 1.00 64.12 223 ALA A O 1
ATOM 1777 N N . PHE A 1 224 ? -13.374 -2.326 -5.204 1.00 72.12 224 PHE A N 1
ATOM 1778 C CA . PHE A 1 224 ? -11.940 -2.516 -5.378 1.00 72.12 224 PHE A CA 1
ATOM 1779 C C . PHE A 1 224 ? -11.615 -3.166 -6.723 1.00 72.12 224 PHE A C 1
ATOM 1781 O O . PHE A 1 224 ? -12.384 -3.994 -7.232 1.00 72.12 224 PHE A O 1
ATOM 1788 N N . ASN A 1 225 ? -10.427 -2.875 -7.257 1.00 75.06 225 ASN A N 1
ATOM 1789 C CA . ASN A 1 225 ? -9.895 -3.569 -8.430 1.00 75.06 225 ASN A CA 1
ATOM 1790 C C . ASN A 1 225 ? -9.801 -5.076 -8.197 1.00 75.06 225 ASN A C 1
ATOM 1792 O O . ASN A 1 225 ? -9.969 -5.843 -9.147 1.00 75.06 225 ASN A O 1
ATOM 1796 N N . ARG A 1 226 ? -9.504 -5.501 -6.960 1.00 78.56 226 ARG A N 1
ATOM 1797 C CA . ARG A 1 226 ? -9.441 -6.909 -6.554 1.00 78.56 226 ARG A CA 1
ATOM 1798 C C . ARG A 1 226 ? -9.900 -7.083 -5.115 1.00 78.56 226 ARG A C 1
ATOM 1800 O O . ARG A 1 226 ? -9.568 -6.287 -4.252 1.00 78.56 226 ARG A O 1
ATOM 1807 N N . ASN A 1 227 ? -10.593 -8.183 -4.854 1.00 82.31 227 ASN A N 1
ATOM 1808 C CA . ASN A 1 227 ? -10.845 -8.683 -3.509 1.00 82.31 227 ASN A CA 1
ATOM 1809 C C . ASN A 1 227 ? -10.111 -10.000 -3.330 1.00 82.31 227 ASN A C 1
ATOM 1811 O O . ASN A 1 227 ? -10.317 -10.944 -4.103 1.00 82.31 227 ASN A O 1
ATOM 1815 N N . VAL A 1 228 ? -9.263 -10.054 -2.314 1.00 82.50 228 VAL A N 1
ATOM 1816 C CA . VAL A 1 228 ? -8.311 -11.130 -2.082 1.00 82.50 228 VAL A CA 1
ATOM 1817 C C . VAL A 1 228 ? -8.564 -11.727 -0.709 1.00 82.50 228 VAL A C 1
ATOM 1819 O O . VAL A 1 228 ? -8.657 -11.019 0.287 1.00 82.50 228 VAL A O 1
ATOM 1822 N N . VAL A 1 229 ? -8.676 -13.050 -0.649 1.00 86.94 229 VAL A N 1
ATOM 1823 C CA . VAL A 1 229 ? -8.553 -13.767 0.619 1.00 86.94 229 VAL A CA 1
ATOM 1824 C C . VAL A 1 229 ? -7.071 -13.971 0.865 1.00 86.94 229 VAL A C 1
ATOM 1826 O O . VAL A 1 229 ? -6.448 -14.812 0.214 1.00 86.94 229 VAL A O 1
ATOM 1829 N N . TRP A 1 230 ? -6.521 -13.173 1.769 1.00 88.44 230 TRP A N 1
ATOM 1830 C CA . TRP A 1 230 ? -5.131 -13.249 2.183 1.00 88.44 230 TRP A CA 1
ATOM 1831 C C . TRP A 1 230 ? -5.026 -14.093 3.448 1.00 88.44 230 TRP A C 1
ATOM 1833 O O . TRP A 1 230 ? -5.727 -13.864 4.430 1.00 88.44 230 TRP A O 1
ATOM 1843 N N . THR A 1 231 ? -4.192 -15.121 3.398 1.00 88.81 231 THR A N 1
ATOM 1844 C CA . THR A 1 231 ? -3.827 -15.945 4.545 1.00 88.81 231 THR A CA 1
ATOM 1845 C C . THR A 1 231 ? -2.375 -15.648 4.861 1.00 88.81 231 THR A C 1
ATOM 1847 O O . THR A 1 231 ? -1.495 -15.956 4.058 1.00 88.81 231 THR A O 1
ATOM 1850 N N . PHE A 1 232 ? -2.152 -15.025 6.007 1.00 86.06 232 PHE A N 1
ATOM 1851 C CA . PHE A 1 232 ? -0.837 -14.701 6.526 1.00 86.06 232 PHE A CA 1
ATOM 1852 C C . PHE A 1 232 ? -0.616 -15.559 7.766 1.00 86.06 232 PHE A C 1
ATOM 1854 O O . PHE A 1 232 ? -1.270 -15.364 8.791 1.00 86.06 232 PHE A O 1
ATOM 1861 N N . GLU A 1 233 ? 0.243 -16.566 7.625 1.00 86.00 233 GLU A N 1
ATOM 1862 C CA . GLU A 1 233 ? 0.400 -17.680 8.559 1.00 86.00 233 GLU A CA 1
ATOM 1863 C C . GLU A 1 233 ? -0.931 -18.408 8.826 1.00 86.00 233 GLU A C 1
ATOM 1865 O O . GLU A 1 233 ? -1.442 -19.121 7.961 1.00 86.00 233 GLU A O 1
ATOM 1870 N N . ASP A 1 234 ? -1.499 -18.246 10.015 1.00 82.25 234 ASP A N 1
ATOM 1871 C CA . ASP A 1 234 ? -2.766 -18.818 10.476 1.00 82.25 234 ASP A CA 1
ATOM 1872 C C . ASP A 1 234 ? -3.918 -17.797 10.485 1.00 82.25 234 ASP A C 1
ATOM 1874 O O . ASP A 1 234 ? -5.071 -18.168 10.725 1.00 82.25 234 ASP A O 1
ATOM 1878 N N . ILE A 1 235 ? -3.646 -16.528 10.164 1.00 82.50 235 ILE A N 1
ATOM 1879 C CA . ILE A 1 235 ? -4.661 -15.476 10.108 1.00 82.50 235 ILE A CA 1
ATOM 1880 C C . ILE A 1 235 ? -5.198 -15.359 8.684 1.00 82.50 235 ILE A C 1
ATOM 1882 O O . ILE A 1 235 ? -4.450 -15.177 7.724 1.00 82.50 235 ILE A O 1
ATOM 1886 N N . ARG A 1 236 ? -6.524 -15.418 8.541 1.00 84.44 236 ARG A N 1
ATOM 1887 C CA . ARG A 1 236 ? -7.214 -15.256 7.258 1.00 84.44 236 ARG A CA 1
ATOM 1888 C C . ARG A 1 236 ? -8.004 -13.956 7.229 1.00 84.44 236 ARG A C 1
ATOM 1890 O O . ARG A 1 236 ? -8.877 -13.744 8.065 1.00 84.44 236 ARG A O 1
ATOM 1897 N N . MET A 1 237 ? -7.751 -13.143 6.213 1.00 84.06 237 MET A N 1
ATOM 1898 C CA . MET A 1 237 ? -8.378 -11.844 5.992 1.00 84.06 237 MET A CA 1
ATOM 1899 C C . MET A 1 237 ? -9.000 -11.785 4.598 1.00 84.06 237 MET A C 1
ATOM 1901 O O . MET A 1 237 ? -8.517 -12.419 3.659 1.00 84.06 237 MET A O 1
ATOM 1905 N N . LEU A 1 238 ? -10.076 -11.016 4.454 1.00 84.56 238 LEU A N 1
ATOM 1906 C CA . LEU A 1 238 ? -10.610 -10.616 3.156 1.00 84.56 238 LEU A CA 1
ATOM 1907 C C . LEU A 1 238 ? -10.238 -9.150 2.945 1.00 84.56 238 LEU A C 1
ATOM 1909 O O . LEU A 1 238 ? -10.705 -8.303 3.696 1.00 84.56 238 LEU A O 1
ATOM 1913 N N . ILE A 1 239 ? -9.403 -8.867 1.949 1.00 81.50 239 ILE A N 1
ATOM 1914 C CA . ILE A 1 239 ? -8.841 -7.538 1.694 1.00 81.50 239 ILE A CA 1
ATOM 1915 C C . ILE A 1 239 ? -9.264 -7.060 0.307 1.00 81.50 239 ILE A C 1
ATOM 1917 O O . ILE A 1 239 ? -9.140 -7.800 -0.673 1.00 81.50 239 ILE A O 1
ATOM 1921 N N . GLY A 1 240 ? -9.755 -5.829 0.216 1.00 79.44 240 GLY A N 1
ATOM 1922 C CA . GLY A 1 240 ? -10.001 -5.152 -1.054 1.00 79.44 240 GLY A CA 1
ATOM 1923 C C . GLY A 1 240 ? -8.802 -4.296 -1.440 1.00 79.44 240 GLY A C 1
ATOM 1924 O O . GLY A 1 240 ? -8.428 -3.436 -0.669 1.00 79.44 240 GLY A O 1
ATOM 1925 N N . THR A 1 241 ? -8.178 -4.505 -2.597 1.00 78.12 241 THR A N 1
ATOM 1926 C CA . THR A 1 241 ? -6.970 -3.777 -3.021 1.00 78.12 241 THR A CA 1
ATOM 1927 C C . THR A 1 241 ? -7.136 -3.152 -4.397 1.00 78.12 241 THR A C 1
ATOM 1929 O O . THR A 1 241 ? -7.641 -3.778 -5.336 1.00 78.12 241 THR A O 1
ATOM 1932 N N . ASP A 1 242 ? -6.648 -1.919 -4.519 1.00 78.56 242 ASP A N 1
ATOM 1933 C CA . ASP A 1 242 ? -6.573 -1.201 -5.785 1.00 78.56 242 ASP A CA 1
ATOM 1934 C C . ASP A 1 242 ? -5.182 -1.236 -6.415 1.00 78.56 242 ASP A C 1
ATOM 1936 O O . ASP A 1 242 ? -4.996 -0.687 -7.501 1.00 78.56 242 ASP A O 1
ATOM 1940 N N . MET A 1 243 ? -4.228 -1.935 -5.794 1.00 83.19 243 MET A N 1
ATOM 1941 C CA . MET A 1 243 ? -2.849 -2.010 -6.255 1.00 83.19 243 MET A CA 1
ATOM 1942 C C . MET A 1 243 ? -2.756 -2.401 -7.748 1.00 83.19 243 MET A C 1
ATOM 1944 O O . MET A 1 243 ? -3.227 -3.475 -8.154 1.00 83.19 243 MET A O 1
ATOM 1948 N N . PRO A 1 244 ? -2.138 -1.558 -8.594 1.00 83.38 244 PRO A N 1
ATOM 1949 C CA . PRO A 1 244 ? -1.875 -1.895 -9.983 1.00 83.38 244 PRO A CA 1
ATOM 1950 C C . PRO A 1 244 ? -0.911 -3.073 -10.094 1.00 83.38 244 PRO A C 1
ATOM 1952 O O . PRO A 1 244 ? 0.165 -3.061 -9.500 1.00 83.38 244 PRO A O 1
ATOM 1955 N N . ILE A 1 245 ? -1.285 -4.064 -10.901 1.00 86.94 245 ILE A N 1
ATOM 1956 C CA . ILE A 1 245 ? -0.436 -5.215 -11.216 1.00 86.94 245 ILE A CA 1
ATOM 1957 C C . ILE A 1 245 ? -0.190 -5.208 -12.714 1.00 86.94 245 ILE A C 1
ATOM 1959 O O . ILE A 1 245 ? -1.137 -5.145 -13.509 1.00 86.94 245 ILE A O 1
ATOM 1963 N N . PHE A 1 246 ? 1.082 -5.286 -13.075 1.00 89.31 246 PHE A N 1
ATOM 1964 C CA . PHE A 1 246 ? 1.527 -5.377 -14.452 1.00 89.31 246 PHE A CA 1
ATOM 1965 C C . PHE A 1 246 ? 2.003 -6.797 -14.748 1.00 89.31 246 PHE A C 1
ATOM 1967 O O . PHE A 1 246 ? 2.367 -7.550 -13.847 1.00 89.31 246 PHE A O 1
ATOM 1974 N N . GLY A 1 247 ? 1.986 -7.158 -16.021 1.00 85.50 247 GLY A N 1
ATOM 1975 C CA . GLY A 1 247 ? 2.510 -8.416 -16.522 1.00 85.50 247 GLY A CA 1
ATOM 1976 C C . GLY A 1 247 ? 3.317 -8.195 -17.794 1.00 85.50 247 GLY A C 1
ATOM 1977 O O . GLY A 1 247 ? 3.243 -7.154 -18.445 1.00 85.50 247 GLY A O 1
ATOM 1978 N N . GLY A 1 248 ? 4.104 -9.188 -18.159 1.00 77.44 248 GLY A N 1
ATOM 1979 C CA . GLY A 1 248 ? 4.865 -9.242 -19.394 1.00 77.44 248 GLY A CA 1
ATOM 1980 C C . GLY A 1 248 ? 5.130 -10.693 -19.791 1.00 77.44 248 GLY A C 1
ATOM 1981 O O . GLY A 1 248 ? 4.846 -11.600 -19.007 1.00 77.44 248 GLY A O 1
ATOM 1982 N N . PRO A 1 249 ? 5.703 -10.925 -20.984 1.00 71.12 249 PRO A N 1
ATOM 1983 C CA . PRO A 1 249 ? 5.908 -12.269 -21.532 1.00 71.12 249 PRO A CA 1
ATOM 1984 C C . PRO A 1 249 ? 6.678 -13.202 -20.587 1.00 71.12 249 PRO A C 1
ATOM 1986 O O . PRO A 1 249 ? 6.320 -14.364 -20.435 1.00 71.12 249 PRO A O 1
ATOM 1989 N N . ASN A 1 250 ? 7.686 -12.657 -19.899 1.00 75.50 250 ASN A N 1
ATOM 1990 C CA . ASN A 1 250 ? 8.577 -13.413 -19.016 1.00 75.50 250 ASN A CA 1
ATOM 1991 C C . ASN A 1 250 ? 8.248 -13.221 -17.525 1.00 75.50 250 ASN A C 1
ATOM 1993 O O . ASN A 1 250 ? 8.862 -13.860 -16.676 1.00 75.50 250 ASN A O 1
ATOM 1997 N N . ARG A 1 251 ? 7.313 -12.319 -17.190 1.00 80.50 251 ARG A N 1
ATOM 1998 C CA . ARG A 1 251 ? 6.988 -11.923 -15.809 1.00 80.50 251 ARG A CA 1
ATOM 1999 C C . ARG A 1 251 ? 5.485 -11.683 -15.678 1.00 80.50 251 ARG A C 1
ATOM 2001 O O . ARG A 1 251 ? 5.024 -10.587 -15.987 1.00 80.50 251 ARG A O 1
ATOM 2008 N N . PRO A 1 252 ? 4.693 -12.676 -15.252 1.00 81.00 252 PRO A N 1
ATOM 2009 C CA . PRO A 1 252 ? 3.235 -12.583 -15.315 1.00 81.00 252 PRO A CA 1
ATOM 2010 C C . PRO A 1 252 ? 2.638 -11.578 -14.319 1.00 81.00 252 PRO A C 1
ATOM 2012 O O . PRO A 1 252 ? 1.520 -11.112 -14.526 1.00 81.00 252 PRO A O 1
ATOM 2015 N N . CYS A 1 253 ? 3.359 -11.263 -13.240 1.00 87.88 253 CYS A N 1
ATOM 2016 C CA . CYS A 1 253 ? 2.866 -10.448 -12.139 1.00 87.88 253 CYS A CA 1
ATOM 2017 C C . CYS A 1 253 ? 4.020 -9.652 -11.521 1.00 87.88 253 CYS A C 1
ATOM 2019 O O . CYS A 1 253 ? 4.904 -10.238 -10.899 1.00 87.88 253 CYS A O 1
ATOM 2021 N N . ILE A 1 254 ? 4.012 -8.333 -11.702 1.00 91.75 254 ILE A N 1
ATOM 2022 C CA . ILE A 1 254 ? 4.970 -7.406 -11.098 1.00 91.75 254 ILE A CA 1
ATOM 2023 C C . ILE A 1 254 ? 4.248 -6.177 -10.549 1.00 91.75 254 ILE A C 1
ATOM 2025 O O . ILE A 1 254 ? 3.248 -5.713 -11.115 1.00 91.75 254 ILE A O 1
ATOM 2029 N N . SER A 1 255 ? 4.789 -5.617 -9.474 1.00 91.62 255 SER A N 1
ATOM 2030 C CA . SER A 1 255 ? 4.420 -4.292 -8.984 1.00 91.62 255 SER A CA 1
ATOM 2031 C C . SER A 1 255 ? 5.438 -3.248 -9.430 1.00 91.62 255 SER A C 1
ATOM 2033 O O . SER A 1 255 ? 6.617 -3.550 -9.608 1.00 91.62 255 SER A O 1
ATOM 2035 N N . LEU A 1 256 ? 4.990 -2.009 -9.635 1.00 91.94 256 LEU A N 1
ATOM 2036 C CA . LEU A 1 256 ? 5.864 -0.899 -10.018 1.00 91.94 256 LEU A CA 1
ATOM 2037 C C . LEU A 1 256 ? 5.915 0.134 -8.896 1.00 91.94 256 LEU A C 1
ATOM 2039 O O . LEU A 1 256 ? 4.869 0.561 -8.400 1.00 91.94 256 LEU A O 1
ATOM 2043 N N . ARG A 1 257 ? 7.120 0.579 -8.540 1.00 92.62 257 ARG A N 1
ATOM 2044 C CA . ARG A 1 257 ? 7.347 1.654 -7.566 1.00 92.62 257 ARG A CA 1
ATOM 2045 C C . ARG A 1 257 ? 8.248 2.727 -8.161 1.00 92.62 257 ARG A C 1
ATOM 2047 O O . ARG A 1 257 ? 9.086 2.446 -9.015 1.00 92.62 257 ARG A O 1
ATOM 2054 N N . LEU A 1 258 ? 8.063 3.955 -7.689 1.00 91.69 258 LEU A N 1
ATOM 2055 C CA . LEU A 1 258 ? 8.766 5.142 -8.170 1.00 91.69 258 LEU A CA 1
ATOM 2056 C C . LEU A 1 258 ? 9.487 5.841 -6.998 1.00 91.69 258 LEU A C 1
ATOM 2058 O O . LEU A 1 258 ? 9.005 6.873 -6.532 1.00 91.69 258 LEU A O 1
ATOM 2062 N N . PRO A 1 259 ? 10.571 5.258 -6.448 1.00 90.56 259 PRO A N 1
ATOM 2063 C CA . PRO A 1 259 ? 11.365 5.908 -5.408 1.00 90.56 259 PRO A CA 1
ATOM 2064 C C . PRO A 1 259 ? 12.195 7.085 -5.951 1.00 90.56 259 PRO A C 1
ATOM 2066 O O . PRO A 1 259 ? 12.711 7.046 -7.073 1.00 90.56 259 PRO A O 1
ATOM 2069 N N . ASP A 1 260 ? 12.381 8.107 -5.116 1.00 90.12 260 ASP A N 1
ATOM 2070 C CA . ASP A 1 260 ? 13.335 9.190 -5.362 1.00 90.12 260 ASP A CA 1
ATOM 2071 C C . ASP A 1 260 ? 14.766 8.678 -5.130 1.00 90.12 260 ASP A C 1
ATOM 2073 O O . ASP A 1 260 ? 15.077 8.125 -4.081 1.00 90.12 260 ASP A O 1
ATOM 2077 N N . ALA A 1 261 ? 15.653 8.858 -6.104 1.00 90.06 261 ALA A N 1
ATOM 2078 C CA . ALA A 1 261 ? 17.051 8.452 -6.030 1.00 90.06 261 ALA A CA 1
ATOM 2079 C C . ALA A 1 261 ? 17.850 9.241 -4.979 1.00 90.06 261 ALA A C 1
ATOM 2081 O O . ALA A 1 261 ? 18.876 8.749 -4.509 1.00 90.06 261 ALA A O 1
ATOM 2082 N N . ALA A 1 262 ? 17.406 10.451 -4.620 1.00 88.75 262 ALA A N 1
ATOM 2083 C CA . ALA A 1 262 ? 18.051 11.269 -3.596 1.00 88.75 262 ALA A CA 1
ATOM 2084 C C . ALA A 1 262 ? 17.720 10.814 -2.164 1.00 88.75 262 ALA A C 1
ATOM 2086 O O . ALA A 1 262 ? 18.423 11.199 -1.228 1.00 88.75 262 ALA A O 1
ATOM 2087 N N . GLN A 1 263 ? 16.664 10.014 -1.983 1.00 86.50 263 GLN A N 1
ATOM 2088 C CA . GLN A 1 263 ? 16.190 9.564 -0.677 1.00 86.50 263 GLN A CA 1
ATOM 2089 C C . GLN A 1 263 ? 16.252 8.034 -0.594 1.00 86.50 263 GLN A C 1
ATOM 2091 O O . GLN A 1 263 ? 15.580 7.351 -1.366 1.00 86.50 263 GLN A O 1
ATOM 2096 N N . PRO A 1 264 ? 17.027 7.453 0.339 1.00 85.00 264 PRO A N 1
ATOM 2097 C CA . PRO A 1 264 ? 17.027 6.008 0.507 1.00 85.00 264 PRO A CA 1
ATOM 2098 C C . PRO A 1 264 ? 15.638 5.523 0.938 1.00 85.00 264 PRO A C 1
ATOM 2100 O O . PRO A 1 264 ? 14.918 6.203 1.675 1.00 85.00 264 PRO A O 1
ATOM 2103 N N . ILE A 1 265 ? 15.274 4.319 0.497 1.00 86.94 265 ILE A N 1
ATOM 2104 C CA . ILE A 1 265 ? 14.045 3.658 0.939 1.00 86.94 265 ILE A CA 1
ATOM 2105 C C . ILE A 1 265 ? 14.183 3.404 2.440 1.00 86.94 265 ILE A C 1
ATOM 2107 O O . ILE A 1 265 ? 15.066 2.668 2.872 1.00 86.94 265 ILE A O 1
ATOM 2111 N N . ASN A 1 266 ? 13.328 4.039 3.237 1.00 88.00 266 ASN A N 1
ATOM 2112 C CA . ASN A 1 266 ? 13.308 3.836 4.680 1.00 88.00 266 ASN A CA 1
ATOM 2113 C C . ASN A 1 266 ? 12.561 2.541 5.041 1.00 88.00 266 ASN A C 1
ATOM 2115 O O . ASN A 1 266 ? 11.903 1.925 4.202 1.00 88.00 266 ASN A O 1
ATOM 2119 N N . VAL A 1 267 ? 12.648 2.134 6.307 1.00 89.56 267 VAL A N 1
ATOM 2120 C CA . VAL A 1 267 ? 12.023 0.903 6.818 1.00 89.56 267 VAL A CA 1
ATOM 2121 C C . VAL A 1 267 ? 10.507 0.865 6.586 1.00 89.56 267 VAL A C 1
ATOM 2123 O O . VAL A 1 267 ? 9.986 -0.157 6.157 1.00 89.56 267 VAL A O 1
ATOM 2126 N N . LEU A 1 268 ? 9.791 1.971 6.817 1.00 86.06 268 LEU A N 1
ATOM 2127 C CA . LEU A 1 268 ? 8.331 2.010 6.663 1.00 86.06 268 LEU A CA 1
ATOM 2128 C C . LEU A 1 268 ? 7.911 1.787 5.209 1.00 86.06 268 LEU A C 1
ATOM 2130 O O . LEU A 1 268 ? 7.037 0.968 4.941 1.00 86.06 268 LEU A O 1
ATOM 2134 N N . THR A 1 269 ? 8.590 2.450 4.273 1.00 86.62 269 THR A N 1
ATOM 2135 C CA . THR A 1 269 ? 8.355 2.279 2.836 1.00 86.62 269 THR A CA 1
ATOM 2136 C C . THR A 1 269 ? 8.702 0.864 2.362 1.00 86.62 269 THR A C 1
ATOM 2138 O O . THR A 1 269 ? 7.999 0.319 1.514 1.00 86.62 269 THR A O 1
ATOM 2141 N N . GLY A 1 270 ? 9.743 0.238 2.921 1.00 89.25 270 GLY A N 1
ATOM 2142 C CA . GLY A 1 270 ? 10.054 -1.167 2.638 1.00 89.25 270 GLY A CA 1
ATOM 2143 C C . GLY A 1 270 ? 8.964 -2.121 3.114 1.00 89.25 270 GLY A C 1
ATOM 2144 O O . GLY A 1 270 ? 8.565 -3.009 2.359 1.00 89.25 270 GLY A O 1
ATOM 2145 N N . ILE A 1 271 ? 8.435 -1.904 4.324 1.00 89.31 271 ILE A N 1
ATOM 2146 C CA . ILE A 1 271 ? 7.312 -2.689 4.856 1.00 89.31 271 ILE A CA 1
ATOM 2147 C C . ILE A 1 271 ? 6.068 -2.509 3.979 1.00 89.31 271 ILE A C 1
ATOM 2149 O O . ILE A 1 271 ? 5.420 -3.504 3.666 1.00 89.31 271 ILE A O 1
ATOM 2153 N N . ASP A 1 272 ? 5.763 -1.287 3.532 1.00 86.56 272 ASP A N 1
ATOM 2154 C CA . ASP A 1 272 ? 4.638 -1.025 2.620 1.00 86.56 272 ASP A CA 1
ATOM 2155 C C . ASP A 1 272 ? 4.773 -1.811 1.316 1.00 86.56 272 ASP A C 1
ATOM 2157 O O . ASP A 1 272 ? 3.847 -2.503 0.892 1.00 86.56 272 ASP A O 1
ATOM 2161 N N . TYR A 1 273 ? 5.952 -1.764 0.692 1.00 89.81 273 TYR A N 1
ATOM 2162 C CA . TYR A 1 273 ? 6.201 -2.495 -0.548 1.00 89.81 273 TYR A CA 1
ATOM 2163 C C . TYR A 1 273 ? 6.068 -4.005 -0.362 1.00 89.81 273 TYR A C 1
ATOM 2165 O O . TYR A 1 273 ? 5.513 -4.683 -1.229 1.00 89.81 273 TYR A O 1
ATOM 2173 N N . TRP A 1 274 ? 6.554 -4.516 0.769 1.00 91.56 274 TRP A N 1
ATOM 2174 C CA . TRP A 1 274 ? 6.502 -5.930 1.108 1.00 91.56 274 TRP A CA 1
ATOM 2175 C C . TRP A 1 274 ? 5.076 -6.405 1.388 1.00 91.56 274 TRP A C 1
ATOM 2177 O O . TRP A 1 274 ? 4.628 -7.377 0.780 1.00 91.56 274 TRP A O 1
ATOM 2187 N N . LEU A 1 275 ? 4.336 -5.698 2.245 1.00 89.19 275 LEU A N 1
ATOM 2188 C CA . LEU A 1 275 ? 2.960 -6.044 2.598 1.00 89.19 275 LEU A CA 1
ATOM 2189 C C . LEU A 1 275 ? 2.027 -5.964 1.389 1.00 89.19 275 LEU A C 1
ATOM 2191 O O . LEU A 1 275 ? 1.290 -6.918 1.148 1.00 89.19 275 LEU A O 1
ATOM 2195 N N . ASP A 1 276 ? 2.102 -4.896 0.592 1.00 86.75 276 ASP A N 1
ATOM 2196 C CA . ASP A 1 276 ? 1.292 -4.746 -0.623 1.00 86.75 276 ASP A CA 1
ATOM 2197 C C . ASP A 1 276 ? 1.485 -5.936 -1.577 1.00 86.75 276 ASP A C 1
ATOM 2199 O O . ASP A 1 276 ? 0.515 -6.508 -2.092 1.00 86.75 276 ASP A O 1
ATOM 2203 N N . ASN A 1 277 ? 2.741 -6.350 -1.780 1.00 90.38 277 ASN A N 1
ATOM 2204 C CA . ASN A 1 277 ? 3.069 -7.490 -2.628 1.00 90.38 277 ASN A CA 1
ATOM 2205 C C . ASN A 1 277 ? 2.565 -8.812 -2.032 1.00 90.38 277 ASN A C 1
ATOM 2207 O O . ASN A 1 277 ? 1.967 -9.613 -2.757 1.00 90.38 277 ASN A O 1
ATOM 2211 N N . LEU A 1 278 ? 2.748 -9.041 -0.726 1.00 89.19 278 LEU A N 1
ATOM 2212 C CA . L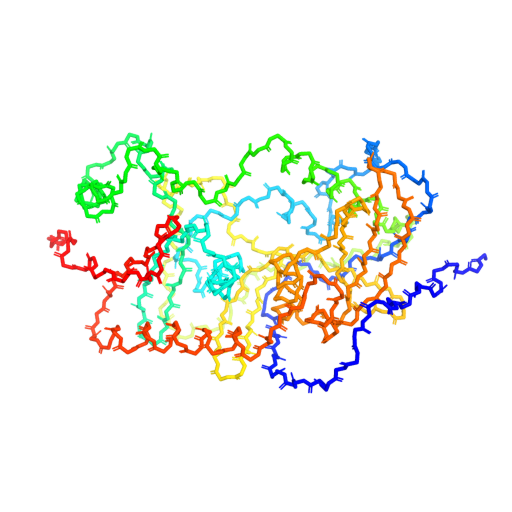EU A 1 278 ? 2.264 -10.251 -0.053 1.00 89.19 278 LEU A CA 1
ATOM 2213 C C . LEU A 1 278 ? 0.737 -10.368 -0.093 1.00 89.19 278 LEU A C 1
ATOM 2215 O O . LEU A 1 278 ? 0.219 -11.445 -0.400 1.00 89.19 278 LEU A O 1
ATOM 2219 N N . MET A 1 279 ? 0.023 -9.270 0.167 1.00 85.19 279 MET A N 1
ATOM 2220 C CA . MET A 1 279 ? -1.441 -9.210 0.118 1.00 85.19 279 MET A CA 1
ATOM 2221 C C . MET A 1 279 ? -1.981 -9.469 -1.292 1.00 85.19 279 MET A C 1
ATOM 2223 O O . MET A 1 279 ? -3.085 -9.993 -1.443 1.00 85.19 279 MET A O 1
ATOM 2227 N N . CYS A 1 280 ? -1.211 -9.128 -2.329 1.00 85.12 280 CYS A N 1
ATOM 2228 C CA . CYS A 1 280 ? -1.602 -9.287 -3.730 1.00 85.12 280 CYS A CA 1
ATOM 2229 C C . CYS A 1 280 ? -0.999 -10.525 -4.418 1.00 85.12 280 CYS A C 1
ATOM 2231 O O . CYS A 1 280 ? -1.272 -10.745 -5.599 1.00 85.12 280 CYS A O 1
ATOM 2233 N N . ASN A 1 281 ? -0.207 -11.337 -3.705 1.00 88.50 281 ASN A N 1
ATOM 2234 C CA . ASN A 1 281 ? 0.563 -12.457 -4.261 1.00 88.50 281 ASN A CA 1
ATOM 2235 C C . ASN A 1 281 ? 1.443 -12.047 -5.462 1.00 88.50 281 ASN A C 1
ATOM 2237 O O . ASN A 1 281 ? 1.475 -12.719 -6.498 1.00 88.50 281 ASN A O 1
ATOM 2241 N N . VAL A 1 282 ? 2.118 -10.905 -5.338 1.00 90.50 282 VAL A N 1
ATOM 2242 C CA . VAL A 1 282 ? 3.049 -10.387 -6.344 1.00 90.50 282 VAL A CA 1
ATOM 2243 C C . VAL A 1 282 ? 4.456 -10.879 -5.993 1.00 90.50 282 VAL A C 1
ATOM 2245 O O . VAL A 1 282 ? 4.926 -10.574 -4.902 1.00 90.50 282 VAL A O 1
ATOM 2248 N N . PRO A 1 283 ? 5.140 -11.633 -6.873 1.00 91.44 283 PRO A N 1
ATOM 2249 C CA . PRO A 1 283 ? 6.462 -12.179 -6.573 1.00 91.44 283 PRO A CA 1
ATOM 2250 C C . PRO A 1 283 ? 7.571 -11.130 -6.669 1.00 91.44 283 PRO A C 1
ATOM 2252 O O . PRO A 1 283 ? 8.513 -11.177 -5.889 1.00 91.44 283 PRO A O 1
ATOM 2255 N N . GLU A 1 284 ? 7.451 -10.146 -7.561 1.00 92.88 284 GLU A N 1
ATOM 2256 C CA . GLU A 1 284 ? 8.542 -9.225 -7.893 1.00 92.88 284 GLU A CA 1
ATOM 2257 C C . GLU A 1 284 ? 8.076 -7.769 -7.921 1.00 92.88 284 GLU A C 1
ATOM 2259 O O . GLU A 1 284 ? 6.976 -7.452 -8.387 1.00 92.88 284 GLU A O 1
ATOM 2264 N N . VAL A 1 285 ? 8.952 -6.868 -7.484 1.00 92.94 285 VAL A N 1
ATOM 2265 C CA . VAL A 1 285 ? 8.765 -5.421 -7.610 1.00 92.94 285 VAL A CA 1
ATOM 2266 C C . VAL A 1 285 ? 9.842 -4.822 -8.498 1.00 92.94 285 VAL A C 1
ATOM 2268 O O . VAL A 1 285 ? 11.026 -5.133 -8.381 1.00 92.94 285 VAL A O 1
ATOM 2271 N N . VAL A 1 286 ? 9.420 -3.927 -9.384 1.00 93.56 286 VAL A N 1
ATOM 2272 C CA . VAL A 1 286 ? 10.301 -3.121 -10.221 1.00 93.56 286 VAL A CA 1
ATOM 2273 C C . VAL A 1 286 ? 10.380 -1.710 -9.642 1.00 93.56 286 VAL A C 1
ATOM 2275 O O . VAL A 1 286 ? 9.383 -0.983 -9.586 1.00 93.56 286 VAL A O 1
ATOM 2278 N N . MET A 1 287 ? 11.584 -1.320 -9.233 1.00 93.00 287 MET A N 1
ATOM 2279 C CA . MET A 1 287 ? 11.918 0.011 -8.733 1.00 93.00 287 MET A CA 1
ATOM 2280 C C . MET A 1 287 ? 12.407 0.884 -9.884 1.00 93.00 287 MET A C 1
ATOM 2282 O O . MET A 1 287 ? 13.490 0.660 -10.422 1.00 93.00 287 MET A O 1
ATOM 2286 N N . CYS A 1 288 ? 11.631 1.900 -10.252 1.00 94.56 288 CYS A N 1
ATOM 2287 C CA . CYS A 1 288 ? 12.063 2.950 -11.168 1.00 94.56 288 CYS A CA 1
ATOM 2288 C C . CYS A 1 288 ? 12.579 4.138 -10.352 1.00 94.56 288 CYS A C 1
ATOM 2290 O O . CYS A 1 288 ? 11.790 4.920 -9.832 1.00 94.56 288 CYS A O 1
ATOM 2292 N N . TYR A 1 289 ? 13.892 4.304 -10.245 1.00 93.94 289 TYR A N 1
ATOM 2293 C CA . TYR A 1 289 ? 14.465 5.440 -9.525 1.00 93.94 289 TYR A CA 1
ATOM 2294 C C . TYR A 1 289 ? 14.398 6.704 -10.379 1.00 93.94 289 TYR A C 1
ATOM 2296 O O . TYR A 1 289 ? 14.744 6.669 -11.565 1.00 93.94 289 TYR A O 1
ATOM 2304 N N . HIS A 1 290 ? 14.002 7.827 -9.783 1.00 95.00 290 HIS A N 1
ATOM 2305 C CA . HIS A 1 290 ? 13.991 9.128 -10.452 1.00 95.00 290 HIS A CA 1
ATOM 2306 C C . HIS A 1 290 ? 14.745 10.191 -9.658 1.00 95.00 290 HIS A C 1
ATOM 2308 O O . HIS A 1 290 ? 14.865 10.093 -8.448 1.00 95.00 290 HIS A O 1
ATOM 2314 N N . LEU A 1 291 ? 15.175 11.252 -10.331 1.00 95.19 291 LEU A N 1
ATOM 2315 C CA . LEU A 1 291 ? 15.649 12.483 -9.701 1.00 95.19 291 LEU A CA 1
ATOM 2316 C C . LEU A 1 291 ? 14.823 13.633 -10.277 1.00 95.19 291 LEU A C 1
ATOM 2318 O O . LEU A 1 291 ? 14.780 13.784 -11.497 1.00 95.19 291 LEU A O 1
ATOM 2322 N N . ASP A 1 292 ? 14.083 14.362 -9.439 1.00 91.62 292 ASP A N 1
ATOM 2323 C CA . ASP A 1 292 ? 13.198 15.467 -9.864 1.00 91.62 292 ASP A CA 1
ATOM 2324 C C . ASP A 1 292 ? 12.212 15.101 -11.001 1.00 91.62 292 ASP A C 1
ATOM 2326 O O . ASP A 1 292 ? 11.904 15.888 -11.901 1.00 91.62 292 ASP A O 1
ATOM 2330 N N . GLY A 1 293 ? 11.712 13.862 -10.991 1.00 91.12 293 GLY A N 1
ATOM 2331 C CA . GLY A 1 293 ? 10.827 13.325 -12.027 1.00 91.12 293 GLY A CA 1
ATOM 2332 C C . GLY A 1 293 ? 11.523 12.871 -13.311 1.00 91.12 293 GLY A C 1
ATOM 2333 O O . GLY A 1 293 ? 10.842 12.502 -14.265 1.00 91.12 293 GLY A O 1
ATOM 2334 N N . ILE A 1 294 ? 12.854 12.855 -13.359 1.00 95.38 294 ILE A N 1
ATOM 2335 C CA . ILE A 1 294 ? 13.630 12.316 -14.480 1.00 95.38 294 ILE A CA 1
ATOM 2336 C C . ILE A 1 294 ? 14.067 10.889 -14.148 1.00 95.38 294 ILE A C 1
ATOM 2338 O O . ILE A 1 294 ? 14.781 10.674 -13.167 1.00 95.38 294 ILE A O 1
ATOM 2342 N N . VAL A 1 295 ? 13.661 9.920 -14.972 1.00 95.06 295 VAL A N 1
ATOM 2343 C CA . VAL A 1 295 ? 13.995 8.494 -14.805 1.00 95.06 295 VAL A CA 1
ATOM 2344 C C . VAL A 1 295 ? 15.509 8.286 -14.852 1.00 95.06 295 VAL A C 1
ATOM 2346 O O . VAL A 1 295 ? 16.158 8.700 -15.808 1.00 95.06 295 VAL A O 1
ATOM 2349 N N . GLN A 1 296 ? 16.061 7.606 -13.851 1.00 94.12 296 GLN A N 1
ATOM 2350 C CA . GLN A 1 296 ? 17.497 7.343 -13.731 1.00 94.12 296 GLN A CA 1
ATOM 2351 C C . GLN A 1 296 ? 17.831 5.892 -14.065 1.00 94.12 296 GLN A C 1
ATOM 2353 O O . GLN A 1 296 ? 18.614 5.626 -14.975 1.00 94.12 296 GLN A O 1
ATOM 2358 N N . LYS A 1 297 ? 17.229 4.944 -13.342 1.00 92.75 297 LYS A N 1
ATOM 2359 C CA . LYS A 1 297 ? 17.531 3.513 -13.460 1.00 92.75 297 LYS A CA 1
ATOM 2360 C C . LYS A 1 297 ? 16.341 2.650 -13.055 1.00 92.75 297 LYS A C 1
ATOM 2362 O O . LYS A 1 297 ? 15.414 3.126 -12.403 1.00 92.75 297 LYS A O 1
ATOM 2367 N N . TYR A 1 298 ? 16.419 1.377 -13.423 1.00 93.06 298 TYR A N 1
ATOM 2368 C CA . TYR A 1 298 ? 15.477 0.341 -13.027 1.00 93.06 298 TYR A CA 1
ATOM 2369 C C . TYR A 1 298 ? 16.208 -0.769 -12.289 1.00 93.06 298 TYR A C 1
ATOM 2371 O O . TYR A 1 298 ? 17.271 -1.192 -12.737 1.00 93.06 298 TYR A O 1
ATOM 2379 N N . GLU A 1 299 ? 15.603 -1.260 -11.218 1.00 92.94 299 GLU A N 1
ATOM 2380 C CA . GLU A 1 299 ? 16.048 -2.459 -10.511 1.00 92.94 299 GLU A CA 1
ATOM 2381 C C . GLU A 1 299 ? 14.852 -3.369 -10.257 1.00 92.94 299 GLU A C 1
ATOM 2383 O O . GLU A 1 299 ? 13.728 -2.892 -10.078 1.00 92.94 299 GLU A O 1
ATOM 2388 N N . ILE A 1 300 ? 15.088 -4.677 -10.252 1.00 92.38 300 ILE A N 1
ATOM 2389 C CA . ILE A 1 300 ? 14.086 -5.667 -9.861 1.00 92.38 300 ILE A CA 1
ATOM 2390 C C . ILE A 1 300 ? 14.492 -6.332 -8.549 1.00 92.38 300 ILE A C 1
ATOM 2392 O O . ILE A 1 300 ? 15.666 -6.635 -8.332 1.00 92.38 300 ILE A O 1
ATOM 2396 N N . ILE A 1 301 ? 13.515 -6.525 -7.667 1.00 93.00 301 ILE A N 1
ATOM 2397 C CA . ILE A 1 301 ? 13.705 -7.087 -6.329 1.00 93.00 301 ILE A CA 1
ATOM 2398 C C . ILE A 1 301 ? 12.642 -8.169 -6.131 1.00 93.00 301 ILE A C 1
ATOM 2400 O O . ILE A 1 301 ? 11.465 -7.934 -6.434 1.00 93.00 301 ILE A O 1
ATOM 2404 N N . GLN A 1 302 ? 13.036 -9.349 -5.642 1.00 92.62 302 GLN A N 1
ATOM 2405 C CA . GLN A 1 302 ? 12.054 -10.345 -5.217 1.00 92.62 302 GLN A CA 1
ATOM 2406 C C . GLN A 1 302 ? 11.343 -9.838 -3.968 1.00 92.62 302 GLN A C 1
ATOM 2408 O O . GLN A 1 302 ? 11.929 -9.178 -3.114 1.00 92.62 302 GLN A O 1
ATOM 2413 N N . THR A 1 303 ? 10.069 -10.169 -3.816 1.00 92.88 303 THR A N 1
ATOM 2414 C CA . THR A 1 303 ? 9.306 -9.744 -2.638 1.00 92.88 303 THR A CA 1
ATOM 2415 C C . THR A 1 303 ? 9.916 -10.292 -1.351 1.00 92.88 303 THR A C 1
ATOM 2417 O O . THR A 1 303 ? 9.899 -9.605 -0.339 1.00 92.88 303 THR A O 1
ATOM 2420 N N . GLU A 1 304 ? 10.517 -11.481 -1.388 1.00 91.69 304 GLU A N 1
ATOM 2421 C CA . GLU A 1 304 ? 11.237 -12.057 -0.246 1.00 91.69 304 GLU A CA 1
ATOM 2422 C C . GLU A 1 304 ? 12.520 -11.300 0.134 1.00 91.69 304 GLU A C 1
ATOM 2424 O O . GLU A 1 304 ? 12.895 -11.327 1.301 1.00 91.69 304 GLU A O 1
ATOM 2429 N N . ASP A 1 305 ? 13.129 -10.558 -0.797 1.00 92.12 305 ASP A N 1
ATOM 2430 C CA . ASP A 1 305 ? 14.362 -9.795 -0.565 1.00 92.12 305 ASP A CA 1
ATOM 2431 C C . ASP A 1 305 ? 14.106 -8.396 0.028 1.00 92.12 305 ASP A C 1
ATOM 2433 O O . ASP A 1 305 ? 15.016 -7.772 0.579 1.00 92.12 305 ASP A O 1
ATOM 2437 N N . LEU A 1 306 ? 12.872 -7.880 -0.070 1.00 92.12 306 LEU A N 1
ATOM 2438 C CA . LEU A 1 306 ? 12.495 -6.541 0.411 1.00 92.12 306 LEU A CA 1
ATOM 2439 C C . LEU A 1 306 ? 12.872 -6.260 1.881 1.00 92.12 306 LEU A C 1
ATOM 2441 O O . LEU A 1 306 ? 13.375 -5.165 2.142 1.00 92.12 306 LEU A O 1
ATOM 2445 N N . PRO A 1 307 ? 12.698 -7.199 2.836 1.00 92.00 307 PRO A N 1
ATOM 2446 C CA . PRO A 1 307 ? 13.101 -7.002 4.230 1.00 92.00 307 PRO A CA 1
ATOM 2447 C C . PRO A 1 307 ? 14.607 -6.828 4.445 1.00 92.00 307 PRO A C 1
ATOM 2449 O O . PRO A 1 307 ? 15.019 -6.402 5.524 1.00 92.00 307 PRO A O 1
ATOM 2452 N N . TYR A 1 308 ? 15.427 -7.162 3.448 1.00 91.50 308 TYR A N 1
ATOM 2453 C CA . TYR A 1 308 ? 16.888 -7.212 3.543 1.00 91.50 308 TYR A CA 1
ATOM 2454 C C . TYR A 1 308 ? 17.585 -6.138 2.698 1.00 91.50 308 TYR A C 1
ATOM 2456 O O . TYR A 1 308 ? 18.815 -6.141 2.569 1.00 91.50 308 TYR A O 1
ATOM 2464 N N . LEU A 1 309 ? 16.813 -5.201 2.140 1.00 89.94 309 LEU A N 1
ATOM 2465 C CA . LEU A 1 309 ? 17.341 -4.046 1.423 1.00 89.94 309 LEU A CA 1
ATOM 2466 C C . LEU A 1 309 ? 18.167 -3.143 2.344 1.00 89.94 309 LEU A C 1
ATOM 2468 O O . LEU A 1 309 ? 17.779 -2.846 3.478 1.00 89.94 309 LEU A O 1
ATOM 2472 N N . GLU A 1 310 ? 19.291 -2.639 1.833 1.00 85.50 310 GLU A N 1
ATOM 2473 C CA . GLU A 1 310 ? 20.065 -1.605 2.524 1.00 85.50 310 GLU A CA 1
ATOM 2474 C C . GLU A 1 310 ? 19.186 -0.405 2.907 1.00 85.50 310 GLU A C 1
ATOM 2476 O O . GLU A 1 310 ? 18.414 0.109 2.100 1.00 85.50 310 GLU A O 1
ATOM 2481 N N . ASN A 1 311 ? 19.339 0.073 4.146 1.00 83.44 311 ASN A N 1
ATOM 2482 C CA . ASN A 1 311 ? 18.584 1.188 4.741 1.00 83.44 311 ASN A CA 1
ATOM 2483 C C . ASN A 1 311 ? 17.082 0.929 5.004 1.00 83.44 311 ASN A C 1
ATOM 2485 O O . ASN A 1 311 ? 16.425 1.775 5.615 1.00 83.44 311 ASN A O 1
ATOM 2489 N N . SER A 1 312 ? 16.560 -0.246 4.637 1.00 87.50 312 SER A N 1
ATOM 2490 C CA . SER A 1 312 ? 15.160 -0.648 4.842 1.00 87.50 312 SER A CA 1
ATOM 2491 C C . SER A 1 312 ? 15.034 -2.007 5.548 1.00 87.50 312 SER A C 1
ATOM 2493 O O . SER A 1 312 ? 14.085 -2.750 5.336 1.00 87.50 312 SER A O 1
ATOM 2495 N N . GLN A 1 313 ? 16.003 -2.356 6.399 1.00 90.44 313 GLN A N 1
ATOM 2496 C CA . GLN A 1 313 ? 16.019 -3.657 7.066 1.00 90.44 313 GLN A CA 1
ATOM 2497 C C . GLN A 1 313 ? 14.925 -3.754 8.134 1.00 90.44 313 GLN A C 1
ATOM 2499 O O . GLN A 1 313 ? 14.873 -2.941 9.062 1.00 90.44 313 GLN A O 1
ATOM 2504 N N . PHE A 1 314 ? 14.084 -4.780 8.040 1.00 90.81 314 PHE A N 1
ATOM 2505 C CA . PHE A 1 314 ? 13.096 -5.115 9.065 1.00 90.81 314 PHE A CA 1
ATOM 2506 C C . PHE A 1 314 ? 12.970 -6.626 9.228 1.00 90.81 314 PHE A C 1
ATOM 2508 O O . PHE A 1 314 ? 13.439 -7.402 8.404 1.00 90.81 314 PHE A O 1
ATOM 2515 N N . SER A 1 315 ? 12.338 -7.053 10.321 1.00 90.06 315 SER A N 1
ATOM 2516 C CA . SER A 1 315 ? 12.134 -8.470 10.599 1.00 90.06 315 SER A CA 1
ATOM 2517 C C . SER A 1 315 ? 10.707 -8.868 10.222 1.00 90.06 315 SER A C 1
ATOM 2519 O O . SER A 1 315 ? 9.762 -8.416 10.880 1.00 90.06 315 SER A O 1
ATOM 2521 N N . PRO A 1 316 ? 10.522 -9.758 9.231 1.00 89.75 316 PRO A N 1
ATOM 2522 C CA . PRO A 1 316 ? 9.211 -10.322 8.922 1.00 89.75 316 PRO A CA 1
ATOM 2523 C C . PRO A 1 316 ? 8.560 -11.009 10.134 1.00 89.75 316 PRO A C 1
ATOM 2525 O O . PRO A 1 316 ? 7.342 -10.960 10.304 1.00 89.75 316 PRO A O 1
ATOM 2528 N N . GLN A 1 317 ? 9.373 -11.579 11.034 1.00 87.75 317 GLN A N 1
ATOM 2529 C CA . GLN A 1 317 ? 8.916 -12.206 12.278 1.00 87.75 317 GLN A CA 1
ATOM 2530 C C . GLN A 1 317 ? 8.289 -11.201 13.246 1.00 87.75 317 GLN A C 1
ATOM 2532 O O . GLN A 1 317 ? 7.302 -11.518 13.906 1.00 87.75 317 GLN A O 1
ATOM 2537 N N . VAL A 1 318 ? 8.825 -9.979 13.327 1.00 87.88 318 VAL A N 1
ATOM 2538 C CA . VAL A 1 318 ? 8.227 -8.916 14.147 1.00 87.88 318 VAL A CA 1
ATOM 2539 C C . VAL A 1 318 ? 6.856 -8.549 13.593 1.00 87.88 318 VAL A C 1
ATOM 2541 O O . VAL A 1 318 ? 5.892 -8.524 14.354 1.00 87.88 318 VAL A O 1
ATOM 2544 N N . VAL A 1 319 ? 6.739 -8.357 12.275 1.00 87.25 319 VAL A N 1
ATOM 2545 C CA . VAL A 1 319 ? 5.450 -8.057 11.628 1.00 87.25 319 VAL A CA 1
ATOM 2546 C C . VAL A 1 319 ? 4.438 -9.188 11.851 1.00 87.25 319 VAL A C 1
ATOM 2548 O O . VAL A 1 319 ? 3.279 -8.934 12.181 1.00 87.25 319 VAL A O 1
ATOM 2551 N N . ARG A 1 320 ? 4.883 -10.447 11.776 1.00 86.81 320 ARG A N 1
ATOM 2552 C CA . ARG A 1 320 ? 4.066 -11.619 12.123 1.00 86.81 320 ARG A CA 1
ATOM 2553 C C . ARG A 1 320 ? 3.582 -11.593 13.567 1.00 86.81 320 ARG A C 1
ATOM 2555 O O . ARG A 1 320 ? 2.393 -11.770 13.815 1.00 86.81 320 ARG A O 1
ATOM 2562 N N . ASN A 1 321 ? 4.482 -11.366 14.518 1.00 85.81 321 ASN A N 1
ATOM 2563 C CA . ASN A 1 321 ? 4.129 -11.350 15.936 1.00 85.81 321 ASN A CA 1
ATOM 2564 C C . ASN A 1 321 ? 3.130 -10.222 16.247 1.00 85.81 321 ASN A C 1
ATOM 2566 O O . ASN A 1 321 ? 2.232 -10.402 17.064 1.00 85.81 321 ASN A O 1
ATOM 2570 N N . VAL A 1 322 ? 3.243 -9.079 15.566 1.00 85.06 322 VAL A N 1
ATOM 2571 C CA . VAL A 1 322 ? 2.266 -7.982 15.656 1.00 85.06 322 VAL A CA 1
ATOM 2572 C C . VAL A 1 322 ? 0.907 -8.416 15.135 1.00 85.06 322 VAL A C 1
ATOM 2574 O O . VAL A 1 322 ? -0.087 -8.193 15.821 1.00 85.06 322 VAL A O 1
ATOM 2577 N N . ALA A 1 323 ? 0.858 -9.074 13.973 1.00 82.94 323 ALA A N 1
ATOM 2578 C CA . ALA A 1 323 ? -0.382 -9.631 13.445 1.00 82.94 323 ALA A CA 1
ATOM 2579 C C . ALA A 1 323 ? -1.032 -10.562 14.485 1.00 82.94 323 ALA A C 1
ATOM 2581 O O . ALA A 1 323 ? -2.171 -10.340 14.894 1.00 82.94 323 ALA A O 1
ATOM 2582 N N . HIS A 1 324 ? -0.289 -11.549 14.993 1.00 82.31 324 HIS A N 1
ATOM 2583 C CA . HIS A 1 324 ? -0.786 -12.475 16.017 1.00 82.31 324 HIS A CA 1
ATOM 2584 C C . HIS A 1 324 ? -1.310 -11.768 17.261 1.00 82.31 324 HIS A C 1
ATOM 2586 O O . HIS A 1 324 ? -2.395 -12.100 17.734 1.00 82.31 324 HIS A O 1
ATOM 2592 N N . ASN A 1 325 ? -0.584 -10.772 17.762 1.00 80.69 325 ASN A N 1
ATOM 2593 C CA . ASN A 1 325 ? -0.984 -10.047 18.961 1.00 80.69 325 ASN A CA 1
ATOM 2594 C C . ASN A 1 325 ? -2.252 -9.219 18.729 1.00 80.69 325 ASN A C 1
ATOM 2596 O O . ASN A 1 325 ? -3.194 -9.325 19.508 1.00 80.69 325 ASN A O 1
ATOM 2600 N N . ILE A 1 326 ? -2.313 -8.431 17.653 1.00 76.69 326 ILE A N 1
ATOM 2601 C CA . ILE A 1 326 ? -3.461 -7.558 17.369 1.00 76.69 326 ILE A CA 1
ATOM 2602 C C . ILE A 1 326 ? -4.712 -8.396 17.107 1.00 76.69 326 ILE A C 1
ATOM 2604 O O . ILE A 1 326 ? -5.739 -8.201 17.757 1.00 76.69 326 ILE A O 1
ATOM 2608 N N . PHE A 1 327 ? -4.627 -9.368 16.197 1.00 72.75 327 PHE A N 1
ATOM 2609 C CA . PHE A 1 327 ? -5.784 -10.183 15.834 1.00 72.75 327 PHE A CA 1
ATOM 2610 C C . PHE A 1 327 ? -6.175 -11.161 16.949 1.00 72.75 327 PHE A C 1
ATOM 2612 O O . PHE A 1 327 ? -7.365 -11.425 17.126 1.00 72.75 327 PHE A O 1
ATOM 2619 N N . GLY A 1 328 ? -5.214 -11.650 17.738 1.00 72.25 328 GLY A N 1
ATOM 2620 C CA . GLY A 1 328 ? -5.474 -12.465 18.924 1.00 72.25 328 GLY A CA 1
ATOM 2621 C C . GLY A 1 328 ? -6.213 -11.692 20.019 1.00 72.25 328 GLY A C 1
ATOM 2622 O O . GLY A 1 328 ? -7.208 -12.192 20.547 1.00 72.25 328 GLY A O 1
ATOM 2623 N N . LEU A 1 329 ? -5.793 -10.454 20.309 1.00 66.81 329 LEU A N 1
ATOM 2624 C CA . LEU A 1 329 ? -6.473 -9.572 21.266 1.00 66.81 329 LEU A CA 1
ATOM 2625 C C . LEU A 1 329 ? -7.899 -9.252 20.814 1.00 66.81 329 LEU A C 1
ATOM 2627 O O . LEU A 1 329 ? -8.840 -9.444 21.582 1.00 66.81 329 LEU A O 1
ATOM 2631 N N . SER A 1 330 ? -8.088 -8.863 19.548 1.00 64.44 330 SER A N 1
ATOM 2632 C CA . SER A 1 330 ? -9.427 -8.558 19.029 1.00 64.44 330 SER A CA 1
ATOM 2633 C C . SER A 1 330 ? -10.367 -9.768 19.081 1.00 64.44 330 SER A C 1
ATOM 2635 O O . SER A 1 330 ? -11.550 -9.615 19.378 1.00 64.44 330 SER A O 1
ATOM 2637 N N . GLN A 1 331 ? -9.868 -10.985 18.835 1.00 65.50 331 GLN A N 1
ATOM 2638 C CA . GLN A 1 331 ? -10.679 -12.201 18.970 1.00 65.50 331 GLN A CA 1
ATOM 2639 C C . GLN A 1 331 ? -11.011 -12.521 20.435 1.00 65.50 331 GLN A C 1
ATOM 2641 O O . GLN A 1 331 ? -12.149 -12.896 20.726 1.00 65.50 331 GLN A O 1
ATOM 2646 N N . GLY A 1 332 ? -10.042 -12.362 21.342 1.00 60.44 332 GLY A N 1
ATOM 2647 C CA . GLY A 1 332 ? -10.182 -12.665 22.767 1.00 60.44 332 GLY A CA 1
ATOM 2648 C C . GLY A 1 332 ? -11.103 -11.706 23.525 1.00 60.44 332 GLY A C 1
ATOM 2649 O O . GLY A 1 332 ? -11.902 -12.152 24.350 1.00 60.44 332 GLY A O 1
ATOM 2650 N N . GLU A 1 333 ? -11.026 -10.409 23.232 1.00 60.34 333 GLU A N 1
ATOM 2651 C CA . GLU A 1 333 ? -11.834 -9.380 23.901 1.00 60.34 333 GLU A CA 1
ATOM 2652 C C . GLU A 1 333 ? -13.268 -9.325 23.368 1.00 60.34 333 GLU A C 1
ATOM 2654 O O . GLU A 1 333 ? -14.206 -9.131 24.136 1.00 60.34 333 GLU A O 1
ATOM 2659 N N . CYS A 1 334 ? -13.487 -9.629 22.086 1.00 57.44 334 CYS A N 1
ATOM 2660 C CA . CYS A 1 334 ? -14.833 -9.651 21.514 1.00 57.44 334 CYS A CA 1
ATOM 2661 C C . CYS A 1 334 ? -15.613 -10.949 21.838 1.00 57.44 334 CYS A C 1
ATOM 2663 O O . CYS A 1 334 ? -16.560 -11.292 21.134 1.00 57.44 334 CYS A O 1
ATOM 2665 N N . ASN A 1 335 ? -15.221 -11.742 22.842 1.00 52.00 335 ASN A N 1
ATOM 2666 C CA . ASN A 1 335 ? -15.756 -13.090 23.106 1.00 52.00 335 ASN A CA 1
ATOM 2667 C C . ASN A 1 335 ? -17.215 -13.156 23.597 1.00 52.00 335 ASN A C 1
ATOM 2669 O O . ASN A 1 335 ? -17.772 -14.252 23.682 1.00 52.00 335 ASN A O 1
ATOM 2673 N N . GLN A 1 336 ? -17.861 -12.028 23.886 1.00 52.56 336 GLN A N 1
ATOM 2674 C CA . GLN A 1 336 ? -19.273 -12.018 24.260 1.00 52.56 336 GLN A CA 1
ATOM 2675 C C . GLN A 1 336 ? -20.173 -12.016 23.013 1.00 52.56 336 GLN A C 1
ATOM 2677 O O . GLN A 1 336 ? -19.896 -11.372 22.001 1.00 52.56 336 GLN A O 1
ATOM 2682 N N . SER A 1 337 ? -21.255 -12.789 23.060 1.00 39.53 337 SER A N 1
ATOM 2683 C CA . SER A 1 337 ? -22.215 -12.928 21.962 1.00 39.53 337 SER A CA 1
ATOM 2684 C C . SER A 1 337 ? -23.027 -11.633 21.813 1.00 39.53 337 SER A C 1
ATOM 2686 O O . SER A 1 337 ? -23.985 -11.424 22.547 1.00 39.53 337 SER A O 1
ATOM 2688 N N . GLY A 1 338 ? -22.640 -10.756 20.886 1.00 49.19 338 GLY A N 1
ATOM 2689 C CA . GLY A 1 338 ? -23.327 -9.491 20.595 1.00 49.19 338 GLY A CA 1
ATOM 2690 C C . GLY A 1 338 ? -22.571 -8.662 19.551 1.00 49.19 338 GLY A C 1
ATOM 2691 O O . GLY A 1 338 ? -21.392 -8.922 19.301 1.00 49.19 338 GLY A O 1
ATOM 2692 N N . THR A 1 339 ? -23.230 -7.685 18.920 1.00 46.88 339 THR A N 1
ATOM 2693 C CA . THR A 1 339 ? -22.585 -6.683 18.050 1.00 46.88 339 THR A CA 1
ATOM 2694 C C . THR A 1 339 ? -21.723 -5.759 18.902 1.00 46.88 339 THR A C 1
ATOM 2696 O O . THR A 1 339 ? -22.205 -4.746 19.396 1.00 46.88 339 THR A O 1
ATOM 2699 N N . HIS A 1 340 ? -20.460 -6.135 19.095 1.00 56.88 340 HIS A N 1
ATOM 2700 C CA . HIS A 1 340 ? -19.493 -5.297 19.794 1.00 56.88 340 HIS A CA 1
ATOM 2701 C C . HIS A 1 340 ? -18.920 -4.277 18.816 1.00 56.88 340 HIS A C 1
ATOM 2703 O O . HIS A 1 340 ? -18.457 -4.652 17.731 1.00 56.88 340 HIS A O 1
ATOM 2709 N N . PHE A 1 341 ? -18.985 -3.004 19.198 1.00 57.22 341 PHE A N 1
ATOM 2710 C CA . PHE A 1 341 ? -18.309 -1.906 18.516 1.00 57.22 341 PHE A CA 1
ATOM 2711 C C . PHE A 1 341 ? -17.098 -1.529 19.361 1.00 57.22 341 PHE A C 1
ATOM 2713 O O . PHE A 1 341 ? -17.237 -0.878 20.396 1.00 57.22 341 PHE A O 1
ATOM 2720 N N . THR A 1 342 ? -15.908 -1.945 18.939 1.00 60.00 342 THR A N 1
ATOM 2721 C CA . THR A 1 342 ? -14.667 -1.629 19.649 1.00 60.00 342 THR A CA 1
ATOM 2722 C C . THR A 1 342 ? -13.886 -0.588 18.861 1.00 60.00 342 THR A C 1
ATOM 2724 O O . THR A 1 342 ? -13.522 -0.809 17.709 1.00 60.00 342 THR A O 1
ATOM 2727 N N . GLY A 1 343 ? -13.627 0.563 19.472 1.00 62.59 343 GLY A N 1
ATOM 2728 C CA . GLY A 1 343 ? -12.740 1.577 18.915 1.00 62.59 343 GLY A CA 1
ATOM 2729 C C . GLY A 1 343 ? -11.289 1.273 19.276 1.00 62.59 343 GLY A C 1
ATOM 2730 O O . GLY A 1 343 ? -10.972 1.064 20.444 1.00 62.59 343 GLY A O 1
ATOM 2731 N N . CYS A 1 344 ? -10.407 1.260 18.287 1.00 64.06 344 CYS A N 1
ATOM 2732 C CA . CYS A 1 344 ? -8.972 1.085 18.453 1.00 64.06 344 CYS A CA 1
ATOM 2733 C C . CYS A 1 344 ? -8.273 2.416 18.166 1.00 64.06 344 CYS A C 1
ATOM 2735 O O . CYS A 1 344 ? -8.379 2.943 17.055 1.00 64.06 344 CYS A O 1
ATOM 2737 N N . PHE A 1 345 ? -7.585 2.968 19.167 1.00 65.88 345 PHE A N 1
ATOM 2738 C CA . PHE A 1 345 ? -6.949 4.279 19.079 1.00 65.88 345 PHE A CA 1
ATOM 2739 C C . PHE A 1 345 ? -5.512 4.244 19.601 1.00 65.88 345 PHE A C 1
ATOM 2741 O O . PHE A 1 345 ? -5.239 3.759 20.700 1.00 65.88 34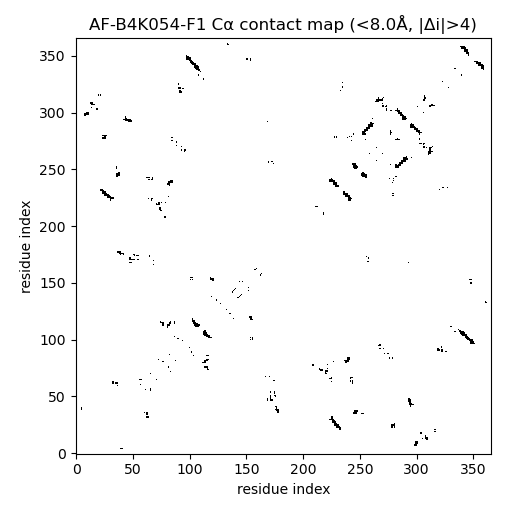5 PHE A O 1
ATOM 2748 N N . LYS A 1 346 ? -4.597 4.812 18.817 1.00 71.75 346 LYS A N 1
ATOM 2749 C CA . LYS A 1 346 ? -3.221 5.127 19.211 1.00 71.75 346 LYS A CA 1
ATOM 2750 C C . LYS A 1 346 ? -2.934 6.581 18.845 1.00 71.75 346 LYS A C 1
ATOM 2752 O O . LYS A 1 346 ? -3.085 6.949 17.679 1.00 71.75 346 LYS A O 1
ATOM 2757 N N . GLY A 1 347 ? -2.535 7.382 19.830 1.00 61.78 347 GLY A N 1
ATOM 2758 C CA . GLY A 1 347 ? -2.093 8.766 19.636 1.00 61.78 347 GLY A CA 1
ATOM 2759 C C . GLY A 1 347 ? -0.707 8.857 18.989 1.00 61.78 347 GLY A C 1
ATOM 2760 O O . GLY A 1 347 ? 0.043 7.879 18.943 1.00 61.78 347 GLY A O 1
ATOM 2761 N N . ARG A 1 348 ? -0.331 10.039 18.483 1.00 64.12 348 ARG A N 1
ATOM 2762 C CA . ARG A 1 348 ? 1.033 10.253 17.959 1.00 64.12 348 ARG A CA 1
ATOM 2763 C C . ARG A 1 348 ? 2.029 10.233 19.120 1.00 64.12 348 ARG A C 1
ATOM 2765 O O . ARG A 1 348 ? 1.864 10.985 20.070 1.00 64.12 348 ARG A O 1
ATOM 2772 N N . ASN A 1 349 ? 3.096 9.440 19.011 1.00 64.56 349 ASN A N 1
ATOM 2773 C CA . ASN A 1 349 ? 4.069 9.205 20.089 1.00 64.56 349 ASN A CA 1
ATOM 2774 C C . ASN A 1 349 ? 3.494 8.499 21.331 1.00 64.56 349 ASN A C 1
ATOM 2776 O O . ASN A 1 349 ? 4.163 8.478 22.360 1.00 64.56 349 ASN A O 1
ATOM 2780 N N . ASP A 1 350 ? 2.285 7.929 21.251 1.00 68.00 350 ASP A N 1
ATOM 2781 C CA . ASP A 1 350 ? 1.791 7.025 22.291 1.00 68.00 350 ASP A CA 1
ATOM 2782 C C . ASP A 1 350 ? 2.422 5.642 22.073 1.00 68.00 350 ASP A C 1
ATOM 2784 O O . ASP A 1 350 ? 2.446 5.124 20.953 1.00 68.00 350 ASP A O 1
ATOM 2788 N N . ASP A 1 351 ? 2.934 5.033 23.137 1.00 66.75 351 ASP A N 1
ATOM 2789 C CA . ASP A 1 351 ? 3.523 3.691 23.091 1.00 66.75 351 ASP A CA 1
ATOM 2790 C C . ASP A 1 351 ? 2.457 2.595 23.258 1.00 66.75 351 ASP A C 1
ATOM 2792 O O . ASP A 1 351 ? 2.742 1.409 23.072 1.00 66.75 351 ASP A O 1
ATOM 2796 N N . VAL A 1 352 ? 1.215 2.976 23.586 1.00 70.25 352 VAL A N 1
ATOM 2797 C CA . VAL A 1 352 ? 0.125 2.048 23.897 1.00 70.25 352 VAL A CA 1
ATOM 2798 C C . VAL A 1 352 ? -0.998 2.145 22.863 1.00 70.25 352 VAL A C 1
ATOM 2800 O O . VAL A 1 352 ? -1.521 3.217 22.570 1.00 70.25 352 VAL A O 1
ATOM 2803 N N . LEU A 1 353 ? -1.411 0.991 22.333 1.00 73.69 353 LEU A N 1
ATOM 2804 C CA . LEU A 1 353 ? -2.647 0.850 21.564 1.00 73.69 353 LEU A CA 1
ATOM 2805 C C . LEU A 1 353 ? -3.815 0.667 22.541 1.00 73.69 353 LEU A C 1
ATOM 2807 O O . LEU A 1 353 ? -3.818 -0.291 23.315 1.00 73.69 353 LEU A O 1
ATOM 2811 N N . LYS A 1 354 ? -4.795 1.573 22.520 1.00 76.88 354 LYS A N 1
ATOM 2812 C CA . LYS A 1 354 ? -5.954 1.542 23.422 1.00 76.88 354 LYS A CA 1
ATOM 2813 C C . LYS A 1 354 ? -7.175 0.988 22.692 1.00 76.88 354 LYS A C 1
ATOM 2815 O O . LYS A 1 354 ? -7.544 1.479 21.625 1.00 76.88 354 LYS A O 1
ATOM 2820 N N . LEU A 1 355 ? -7.805 -0.021 23.286 1.00 75.88 355 LEU A N 1
ATOM 2821 C CA . LEU A 1 355 ? -9.067 -0.601 22.831 1.00 75.88 355 LEU A CA 1
ATOM 2822 C C . LEU A 1 355 ? -10.187 -0.118 23.755 1.00 75.88 355 LEU A C 1
ATOM 2824 O O . LEU A 1 355 ? -10.083 -0.222 24.976 1.00 75.88 355 LEU A O 1
ATOM 2828 N N . TYR A 1 356 ? -11.242 0.436 23.169 1.00 74.12 356 TYR A N 1
ATOM 2829 C CA . TYR A 1 356 ? -12.401 0.956 23.883 1.00 74.12 356 TYR A CA 1
ATOM 2830 C C . TYR A 1 356 ? -13.645 0.208 23.434 1.00 74.12 356 TYR A C 1
ATOM 2832 O O . TYR A 1 356 ? -13.964 0.194 22.247 1.00 74.12 356 TYR A O 1
ATOM 2840 N N . ASP A 1 357 ? -14.370 -0.377 24.380 1.00 74.44 357 ASP A N 1
ATOM 2841 C CA . ASP A 1 357 ? -15.688 -0.933 24.107 1.00 74.44 357 ASP A CA 1
ATOM 2842 C C . ASP A 1 357 ? -16.729 0.192 24.071 1.00 74.44 357 ASP A C 1
ATOM 2844 O O . ASP A 1 357 ? -17.104 0.755 25.100 1.00 74.44 357 ASP A O 1
ATOM 2848 N N . LEU A 1 358 ? -17.186 0.533 22.869 1.00 73.00 358 LEU A N 1
ATOM 2849 C CA . LEU A 1 358 ? -18.176 1.586 22.650 1.00 73.00 358 LEU A CA 1
ATOM 2850 C C . LEU A 1 358 ? -19.601 1.025 22.631 1.00 73.00 358 LEU A C 1
ATOM 2852 O O . LEU A 1 358 ? -20.555 1.790 22.512 1.00 73.00 358 LEU A O 1
ATOM 2856 N N . THR A 1 359 ? -19.767 -0.291 22.791 1.00 67.62 359 THR A N 1
ATOM 2857 C CA . THR A 1 359 ? -21.081 -0.951 22.823 1.00 67.62 359 THR A CA 1
ATOM 2858 C C . THR A 1 359 ? -21.943 -0.418 23.967 1.00 67.62 359 THR A C 1
ATOM 2860 O O . THR A 1 359 ? -23.146 -0.251 23.811 1.00 67.62 359 THR A O 1
ATOM 2863 N N . THR A 1 360 ? -21.318 -0.085 25.099 1.00 64.31 360 THR A N 1
ATOM 2864 C CA . THR A 1 360 ? -21.986 0.474 26.290 1.00 64.31 360 THR A CA 1
ATOM 2865 C C . THR A 1 360 ? -22.428 1.929 26.135 1.00 64.31 360 THR A C 1
ATOM 2867 O O . THR A 1 360 ? -23.218 2.417 26.938 1.00 64.31 360 THR A O 1
ATOM 2870 N N . LEU A 1 361 ? -21.912 2.628 25.121 1.00 65.44 361 LEU A N 1
ATOM 2871 C CA . LEU A 1 361 ? -22.187 4.041 24.865 1.00 65.44 361 LEU A CA 1
ATOM 2872 C C . LEU A 1 361 ? -23.245 4.241 23.775 1.00 65.44 361 LEU A C 1
ATOM 2874 O O . LEU A 1 361 ? -23.701 5.367 23.568 1.00 65.44 361 LEU A O 1
ATOM 2878 N N . LEU A 1 362 ? -23.637 3.164 23.087 1.00 60.62 362 LEU A N 1
ATOM 2879 C CA . LEU A 1 362 ? -24.762 3.185 22.165 1.00 60.62 362 LEU A CA 1
ATOM 2880 C C . LEU A 1 362 ? -26.047 3.415 22.975 1.00 60.62 362 LEU A C 1
ATOM 2882 O O . LEU A 1 362 ? -26.299 2.671 23.925 1.00 60.62 362 LEU A O 1
ATOM 2886 N N . PRO A 1 363 ? -26.867 4.424 22.632 1.00 54.72 363 PRO A N 1
ATOM 2887 C CA . PRO A 1 363 ? -28.187 4.549 23.232 1.00 54.72 363 PRO A CA 1
ATOM 2888 C C . PRO A 1 363 ? -28.976 3.266 22.945 1.00 54.72 363 PRO A C 1
ATOM 2890 O O . PRO A 1 363 ? -28.907 2.745 21.829 1.00 54.72 363 PRO A O 1
ATOM 2893 N N . GLU A 1 364 ? -29.698 2.746 23.943 1.00 45.06 364 GLU A N 1
ATOM 2894 C CA . GLU A 1 364 ? -30.630 1.637 23.730 1.00 45.06 364 GLU A CA 1
ATOM 2895 C C . GLU A 1 364 ? -31.568 2.035 22.586 1.00 45.06 364 GLU A C 1
ATOM 2897 O O . GLU A 1 364 ? -32.315 3.008 22.685 1.00 45.06 364 GLU A O 1
ATOM 2902 N N . SER A 1 365 ? -31.460 1.340 21.457 1.00 40.75 365 SER A N 1
ATOM 2903 C CA . SER A 1 365 ? -32.394 1.504 20.354 1.00 40.75 365 SER A CA 1
ATOM 2904 C C . SER A 1 365 ? -33.753 0.985 20.826 1.00 40.75 365 SER A C 1
ATOM 2906 O O . SER A 1 365 ? -33.896 -0.229 20.984 1.00 40.75 365 SER A O 1
ATOM 2908 N N . GLU A 1 366 ? -34.698 1.893 21.097 1.00 30.52 366 GLU A N 1
ATOM 2909 C CA . GLU A 1 366 ? -36.115 1.569 21.346 1.00 30.52 366 GLU A CA 1
ATOM 2910 C C . GLU A 1 366 ? -36.769 0.833 20.168 1.00 30.52 366 GLU A C 1
ATOM 2912 O O . GLU A 1 366 ? -36.499 1.197 18.995 1.00 30.52 366 GLU A O 1
#

Solvent-accessible surface area (backbone atoms only — not comparable to full-atom values): 21790 Å² total; per-residue (Å²): 134,80,78,86,78,72,77,69,46,68,60,80,62,55,57,94,74,80,84,78,84,74,58,66,46,41,44,82,75,46,52,85,55,87,62,59,40,44,62,34,88,78,60,68,68,41,58,34,81,57,70,46,95,66,55,91,49,86,53,89,85,35,50,43,46,59,52,51,74,68,57,63,81,44,76,63,82,82,71,61,72,53,26,48,54,67,56,56,49,54,61,45,41,44,93,82,37,54,67,54,49,46,44,33,38,37,39,41,58,92,96,42,78,35,54,43,76,45,55,58,52,69,58,69,72,46,84,80,59,81,91,51,51,60,57,55,50,46,43,48,64,72,61,51,65,80,54,62,95,89,65,84,70,60,67,79,67,81,80,45,72,63,53,53,49,53,52,52,40,48,50,28,45,56,55,58,26,47,51,79,78,66,100,78,72,95,71,68,76,74,81,72,69,70,68,77,73,63,73,89,65,91,60,88,79,73,77,77,76,70,82,55,86,80,44,88,40,82,82,44,67,82,73,49,44,27,32,22,43,27,29,51,69,90,48,76,46,39,33,34,39,37,77,60,49,27,15,45,100,92,43,75,49,31,36,79,46,73,50,49,66,90,51,80,58,41,45,69,60,27,49,50,58,35,50,55,25,48,53,65,58,32,58,31,37,37,39,39,28,20,54,100,44,28,32,62,51,62,30,31,44,50,44,86,48,36,43,38,25,66,75,11,63,54,59,70,65,57,38,47,51,43,46,53,51,54,56,48,47,56,56,62,70,58,66,61,95,59,77,43,38,32,40,38,42,25,50,63,66,44,93,56,81,45,77,42,77,46,51,83,64,54,74,84,82,127